Protein AF-A0A8T2TQ54-F1 (afdb_monomer_lite)

Structure (mmCIF, N/CA/C/O backbone):
data_AF-A0A8T2TQ54-F1
#
_entry.id   AF-A0A8T2TQ54-F1
#
loop_
_atom_site.group_PDB
_atom_site.id
_atom_site.type_symbol
_atom_site.label_atom_id
_atom_site.label_alt_id
_atom_site.label_comp_id
_atom_site.label_asym_id
_atom_site.label_entity_id
_atom_site.label_seq_id
_atom_site.pdbx_PDB_ins_code
_atom_site.Cartn_x
_atom_site.Cartn_y
_atom_site.Cartn_z
_atom_site.occupancy
_atom_site.B_iso_or_equiv
_atom_site.auth_seq_id
_atom_site.auth_comp_id
_atom_site.auth_asym_id
_atom_site.auth_atom_id
_atom_site.pdbx_PDB_model_num
ATOM 1 N N . MET A 1 1 ? -0.706 -9.213 9.370 1.00 51.50 1 MET A N 1
ATOM 2 C CA . MET A 1 1 ? -0.441 -9.732 8.014 1.00 51.50 1 MET A CA 1
ATOM 3 C C . MET A 1 1 ? 0.223 -11.111 8.052 1.00 51.50 1 MET A C 1
ATOM 5 O O . MET A 1 1 ? 1.404 -11.235 8.367 1.00 51.50 1 MET A O 1
ATOM 9 N N . ASN A 1 2 ? -0.548 -12.165 7.777 1.00 50.53 2 ASN A N 1
ATOM 10 C CA . ASN A 1 2 ? -0.073 -13.551 7.735 1.00 50.53 2 ASN A CA 1
ATOM 11 C C . ASN A 1 2 ? 0.428 -13.892 6.324 1.00 50.53 2 ASN A C 1
ATOM 13 O O . ASN A 1 2 ? -0.335 -14.382 5.514 1.00 50.53 2 ASN A O 1
ATOM 17 N N . ILE A 1 3 ? 1.698 -13.646 6.008 1.00 53.84 3 ILE A N 1
ATOM 18 C CA . ILE A 1 3 ? 2.268 -13.783 4.647 1.00 53.84 3 ILE A CA 1
ATOM 19 C C . ILE A 1 3 ? 2.254 -15.204 4.041 1.00 53.84 3 ILE A C 1
ATOM 21 O O . ILE A 1 3 ? 2.712 -15.381 2.914 1.00 53.84 3 ILE A O 1
ATOM 25 N N . ARG A 1 4 ? 1.791 -16.233 4.770 1.00 48.47 4 ARG A N 1
ATOM 26 C CA . ARG A 1 4 ? 1.822 -17.633 4.304 1.00 48.47 4 ARG A CA 1
ATOM 27 C C . ARG A 1 4 ? 1.052 -17.849 3.001 1.00 48.47 4 ARG A C 1
ATOM 29 O O . ARG A 1 4 ? 1.440 -18.715 2.228 1.00 48.47 4 ARG A O 1
ATOM 36 N N . PHE A 1 5 ? 0.031 -17.041 2.723 1.00 53.75 5 PHE A N 1
ATOM 37 C CA . PHE A 1 5 ? -0.764 -17.155 1.496 1.00 53.75 5 PHE A CA 1
ATOM 38 C C . PHE A 1 5 ? 0.033 -16.857 0.215 1.00 53.75 5 PHE A C 1
ATOM 40 O O . PHE A 1 5 ? -0.328 -17.361 -0.841 1.00 53.75 5 PHE A O 1
ATOM 47 N N . LEU A 1 6 ? 1.141 -16.103 0.286 1.00 50.84 6 LEU A N 1
ATOM 48 C CA . LEU A 1 6 ? 2.013 -15.871 -0.878 1.00 50.84 6 LEU A CA 1
ATOM 49 C C . LEU A 1 6 ? 2.764 -17.135 -1.324 1.00 50.84 6 LEU A C 1
ATOM 51 O O . LEU A 1 6 ? 3.392 -17.131 -2.376 1.00 50.84 6 LEU A O 1
ATOM 55 N N . LEU A 1 7 ? 2.722 -18.208 -0.529 1.00 49.62 7 LEU A N 1
ATOM 56 C CA . LEU A 1 7 ? 3.435 -19.459 -0.786 1.00 49.62 7 LEU A CA 1
ATOM 57 C C . LEU A 1 7 ? 2.526 -20.585 -1.299 1.00 49.62 7 LEU A C 1
ATOM 59 O O . LEU A 1 7 ? 3.033 -21.615 -1.746 1.00 49.62 7 LEU A O 1
ATOM 63 N N . ASP A 1 8 ? 1.204 -20.413 -1.248 1.00 40.47 8 ASP A N 1
ATOM 64 C CA . ASP A 1 8 ? 0.234 -21.481 -1.506 1.00 40.47 8 ASP A CA 1
ATOM 65 C C . ASP A 1 8 ? -0.254 -21.493 -2.968 1.00 40.47 8 ASP A C 1
ATOM 67 O O . ASP A 1 8 ? -1.409 -21.193 -3.240 1.00 40.47 8 ASP A O 1
ATOM 71 N N . ARG A 1 9 ? 0.611 -21.891 -3.924 1.00 43.97 9 ARG A N 1
ATOM 72 C CA . ARG A 1 9 ? 0.246 -22.621 -5.174 1.00 43.97 9 ARG A CA 1
ATOM 73 C C . ARG A 1 9 ? 1.435 -23.464 -5.706 1.00 43.97 9 ARG A C 1
ATOM 75 O O . ARG A 1 9 ? 2.588 -23.198 -5.370 1.00 43.97 9 ARG A O 1
ATOM 82 N N . PRO A 1 10 ? 1.200 -24.542 -6.492 1.00 37.00 10 PRO A N 1
ATOM 83 C CA . PRO A 1 10 ? 2.093 -25.701 -6.567 1.00 37.00 10 PRO A CA 1
ATOM 84 C C . PRO A 1 10 ? 3.202 -25.542 -7.622 1.00 37.00 10 PRO A C 1
ATOM 86 O O . PRO A 1 10 ? 3.142 -26.141 -8.691 1.00 37.00 10 PRO A O 1
ATOM 89 N N . VAL A 1 11 ? 4.263 -24.792 -7.323 1.00 40.12 11 VAL A N 1
ATOM 90 C CA . VAL A 1 11 ? 5.462 -24.702 -8.187 1.00 40.12 11 VAL A CA 1
ATOM 91 C C . VAL A 1 11 ? 6.617 -25.484 -7.554 1.00 40.12 11 VAL A C 1
ATOM 93 O O . VAL A 1 11 ? 7.638 -24.947 -7.143 1.00 40.12 11 VAL A O 1
ATOM 96 N N . ARG A 1 12 ? 6.441 -26.806 -7.436 1.00 34.78 12 ARG A N 1
ATOM 97 C CA . ARG A 1 12 ? 7.466 -27.750 -6.934 1.00 34.78 12 ARG A CA 1
ATOM 98 C C . ARG A 1 12 ? 8.079 -28.634 -8.026 1.00 34.78 12 ARG A C 1
ATOM 100 O O . ARG A 1 12 ? 8.532 -29.743 -7.755 1.00 34.78 12 ARG A O 1
ATOM 107 N N . ARG A 1 13 ? 8.113 -28.164 -9.273 1.00 30.16 13 ARG A N 1
ATOM 108 C CA . ARG A 1 13 ? 8.791 -28.862 -10.376 1.00 30.16 13 ARG A CA 1
ATOM 109 C C . ARG A 1 13 ? 9.509 -27.877 -11.288 1.00 30.16 13 ARG A C 1
ATOM 111 O O . ARG A 1 13 ? 9.045 -27.682 -12.397 1.00 30.16 13 ARG A O 1
ATOM 118 N N . LEU A 1 14 ? 10.610 -27.266 -10.843 1.00 33.91 14 LEU A N 1
ATOM 119 C CA . LEU A 1 14 ? 11.661 -26.826 -11.781 1.00 33.91 14 LEU A CA 1
ATOM 120 C C . LEU A 1 14 ? 12.999 -26.419 -11.129 1.00 33.91 14 LEU A C 1
ATOM 122 O O . LEU A 1 14 ? 13.668 -25.522 -11.622 1.00 33.91 14 LEU A O 1
ATOM 126 N N . LEU A 1 15 ? 13.434 -27.053 -10.036 1.00 31.20 15 LEU A N 1
ATOM 127 C CA . LEU A 1 15 ? 14.773 -26.789 -9.485 1.00 31.20 15 LEU A CA 1
ATOM 128 C C . LEU A 1 15 ? 15.524 -28.088 -9.212 1.00 31.20 15 LEU A C 1
ATOM 130 O O . LEU A 1 15 ? 15.717 -28.514 -8.080 1.00 31.20 15 LEU A O 1
ATOM 134 N N . ALA A 1 16 ? 15.944 -28.712 -10.303 1.00 31.12 16 ALA A N 1
ATOM 135 C CA . ALA A 1 16 ? 17.097 -29.592 -10.342 1.00 31.12 16 ALA A CA 1
ATOM 136 C C . ALA A 1 16 ? 17.609 -29.548 -11.779 1.00 31.12 16 ALA A C 1
ATOM 138 O O . ALA A 1 16 ? 17.087 -30.268 -12.612 1.00 31.12 16 ALA A O 1
ATOM 139 N N . HIS A 1 17 ? 18.505 -28.612 -12.089 1.00 32.81 17 HIS A N 1
ATOM 140 C CA . HIS A 1 17 ? 19.647 -28.778 -12.994 1.00 32.81 17 HIS A CA 1
ATOM 141 C C . HIS A 1 17 ? 20.311 -27.411 -13.222 1.00 32.81 17 HIS A C 1
ATOM 143 O O . HIS A 1 17 ? 19.638 -26.416 -13.456 1.00 32.81 17 HIS A O 1
ATOM 149 N N . HIS A 1 18 ? 21.644 -27.418 -13.167 1.00 32.16 18 HIS A N 1
ATOM 150 C CA . HIS A 1 18 ? 22.575 -26.320 -13.455 1.00 32.16 18 HIS A CA 1
ATOM 151 C C . HIS A 1 18 ? 22.929 -25.367 -12.308 1.00 32.16 18 HIS A C 1
ATOM 153 O O . HIS A 1 18 ? 22.550 -24.205 -12.265 1.00 32.16 18 HIS A O 1
ATOM 159 N N . CYS A 1 19 ? 23.810 -25.867 -11.438 1.00 28.38 19 CYS A N 1
ATOM 160 C CA . CYS A 1 19 ? 24.792 -25.051 -10.734 1.00 28.38 19 CYS A CA 1
ATOM 161 C C . CYS A 1 19 ? 26.170 -25.354 -11.339 1.00 28.38 19 CYS A C 1
ATOM 163 O O . CYS A 1 19 ? 26.625 -26.497 -11.265 1.00 28.38 19 CYS A O 1
ATOM 165 N N . SER A 1 20 ? 26.818 -24.372 -11.971 1.00 28.05 20 SER A N 1
ATOM 166 C CA . SER A 1 20 ? 28.267 -24.373 -12.218 1.00 28.05 20 SER A CA 1
ATOM 167 C C . SER A 1 20 ? 28.773 -22.973 -12.572 1.00 28.05 20 SER A C 1
ATOM 169 O O . SER A 1 20 ? 28.434 -22.448 -13.624 1.00 28.05 20 SER A O 1
ATOM 171 N N . LEU A 1 21 ? 29.639 -22.468 -11.682 1.00 32.62 21 LEU A N 1
ATOM 172 C CA . LEU A 1 21 ? 30.859 -21.682 -11.933 1.00 32.62 21 LEU A CA 1
ATOM 173 C C . LEU A 1 21 ? 30.722 -20.312 -12.616 1.00 32.62 21 LEU A C 1
ATOM 175 O O . LEU A 1 21 ? 30.390 -20.253 -13.786 1.00 32.62 21 LEU A O 1
ATOM 179 N N . VAL A 1 22 ? 31.173 -19.248 -11.933 1.00 33.22 22 VAL A N 1
ATOM 180 C CA . VAL A 1 22 ? 32.415 -18.512 -12.276 1.00 33.22 22 VAL A CA 1
ATOM 181 C C . VAL A 1 22 ? 32.920 -17.763 -11.031 1.00 33.22 22 VAL A C 1
ATOM 183 O O . VAL A 1 22 ? 32.240 -16.906 -10.474 1.00 33.22 22 VAL A O 1
ATOM 186 N N . THR A 1 23 ? 34.153 -18.063 -10.623 1.00 36.72 23 THR A N 1
ATOM 187 C CA . THR A 1 23 ? 34.983 -17.263 -9.709 1.00 36.72 23 THR A CA 1
ATOM 188 C C . THR A 1 23 ? 36.075 -16.567 -10.512 1.00 36.72 23 THR A C 1
ATOM 190 O O . THR A 1 23 ? 36.838 -17.248 -11.192 1.00 36.72 23 THR A O 1
ATOM 193 N N . SER A 1 24 ? 36.218 -15.247 -10.387 1.00 30.88 24 SER A N 1
ATOM 194 C CA . SER A 1 24 ? 37.475 -14.549 -10.690 1.00 30.88 24 SER A CA 1
ATOM 195 C C . SER A 1 24 ? 37.479 -13.158 -10.049 1.00 30.88 24 SER A C 1
ATOM 197 O O . SER A 1 24 ? 36.576 -12.356 -10.276 1.00 30.88 24 SER A O 1
ATOM 199 N N . ARG A 1 25 ? 38.485 -12.901 -9.205 1.00 39.53 25 ARG A N 1
ATOM 200 C CA . ARG A 1 25 ? 38.763 -11.615 -8.554 1.00 39.53 25 ARG A CA 1
ATOM 201 C C . ARG A 1 25 ? 39.764 -10.842 -9.409 1.00 39.53 25 ARG A C 1
ATOM 203 O O . ARG A 1 25 ? 40.881 -11.320 -9.578 1.00 39.53 25 ARG A O 1
ATOM 210 N N . SER A 1 26 ? 39.418 -9.619 -9.801 1.00 33.41 26 SER A N 1
ATOM 211 C CA . SER A 1 26 ? 40.382 -8.643 -10.320 1.00 33.41 26 SER A CA 1
ATOM 212 C C . SER A 1 26 ? 40.126 -7.283 -9.680 1.00 33.41 26 SER A C 1
ATOM 214 O O . SER A 1 26 ? 39.037 -6.727 -9.790 1.00 33.41 26 SER A O 1
ATOM 216 N N . PHE A 1 27 ? 41.138 -6.771 -8.980 1.00 39.44 27 PHE A N 1
ATOM 217 C CA . PHE A 1 27 ? 41.182 -5.413 -8.446 1.00 39.44 27 PHE A CA 1
ATOM 218 C C . PHE A 1 27 ? 41.272 -4.412 -9.606 1.00 39.44 27 PHE A C 1
ATOM 220 O O . PHE A 1 27 ? 42.205 -4.491 -10.401 1.00 39.44 27 PHE A O 1
ATOM 227 N N . PHE A 1 28 ? 40.351 -3.450 -9.666 1.00 37.19 28 PHE A N 1
ATOM 228 C CA . PHE A 1 28 ? 40.468 -2.269 -10.522 1.00 37.19 28 PHE A CA 1
ATOM 229 C C . PHE A 1 28 ? 40.347 -1.004 -9.670 1.00 37.19 28 PHE A C 1
ATOM 231 O O . PHE A 1 28 ? 39.414 -0.838 -8.886 1.00 37.19 28 PHE A O 1
ATOM 238 N N . THR A 1 29 ? 41.331 -0.121 -9.808 1.00 37.22 29 THR A N 1
ATOM 239 C CA . THR A 1 29 ? 41.358 1.221 -9.228 1.00 37.22 29 THR A CA 1
ATOM 240 C C . THR A 1 29 ? 40.351 2.108 -9.964 1.00 37.22 29 THR A C 1
ATOM 242 O O . THR A 1 29 ? 40.449 2.308 -11.173 1.00 37.22 29 THR A O 1
ATOM 245 N N . CYS A 1 30 ? 39.359 2.634 -9.243 1.00 31.56 30 CYS A N 1
ATOM 246 C CA . CYS A 1 30 ? 38.300 3.459 -9.822 1.00 31.56 30 CYS A CA 1
ATOM 247 C C . CYS A 1 30 ? 38.745 4.929 -9.897 1.00 31.56 30 CYS A C 1
ATOM 249 O O . CYS A 1 30 ? 38.927 5.588 -8.872 1.00 31.56 30 CYS A O 1
ATOM 251 N N . ARG A 1 31 ? 38.926 5.446 -11.118 1.00 36.00 31 ARG A N 1
ATOM 252 C CA . ARG A 1 31 ? 38.873 6.887 -11.394 1.00 36.00 31 ARG A CA 1
ATOM 253 C C . ARG A 1 31 ? 37.401 7.261 -11.539 1.00 36.00 31 ARG A C 1
ATOM 255 O O . ARG A 1 31 ? 36.710 6.669 -12.356 1.00 36.00 31 ARG A O 1
ATOM 262 N N . VAL A 1 32 ? 36.940 8.240 -10.765 1.00 37.75 32 VAL A N 1
ATOM 263 C CA . VAL A 1 32 ? 35.572 8.765 -10.863 1.00 37.75 32 VAL A CA 1
ATOM 264 C C . VAL A 1 32 ? 35.475 9.636 -12.117 1.00 37.75 32 VAL A C 1
ATOM 266 O O . VAL A 1 32 ? 35.847 10.808 -12.099 1.00 37.75 32 VAL A O 1
ATOM 269 N N . THR A 1 33 ? 35.021 9.054 -13.224 1.00 37.38 33 THR A N 1
ATOM 270 C CA . THR A 1 33 ? 34.441 9.792 -14.349 1.00 37.38 33 THR A CA 1
ATOM 271 C C . THR A 1 33 ? 32.945 9.965 -14.091 1.00 37.38 33 THR A C 1
ATOM 273 O O . THR A 1 33 ? 32.290 9.078 -13.552 1.00 37.38 33 THR A O 1
ATOM 276 N N . SER A 1 34 ? 32.404 11.133 -14.443 1.00 43.16 34 SER A N 1
ATOM 277 C CA . SER A 1 34 ? 30.969 11.445 -14.410 1.00 43.16 34 SER A CA 1
ATOM 278 C C . SER A 1 34 ? 30.229 10.697 -15.529 1.00 43.16 34 SER A C 1
ATOM 280 O O . SER A 1 34 ? 29.646 11.311 -16.420 1.00 43.16 34 SER A O 1
ATOM 282 N N . GLU A 1 35 ? 30.289 9.372 -15.524 1.00 44.91 35 GLU A N 1
ATOM 283 C CA . GLU A 1 35 ? 29.416 8.525 -16.328 1.00 44.91 35 GLU A CA 1
ATOM 284 C C . GLU A 1 35 ? 28.257 8.094 -15.434 1.00 44.91 35 GLU A C 1
ATOM 286 O O . GLU A 1 35 ? 28.463 7.668 -14.295 1.00 44.91 35 GLU A O 1
ATOM 291 N N . MET A 1 36 ? 27.027 8.279 -15.927 1.00 48.19 36 MET A N 1
ATOM 292 C CA . MET A 1 36 ? 25.820 7.765 -15.282 1.00 48.19 36 MET A CA 1
ATOM 293 C C . MET A 1 36 ? 26.089 6.317 -14.882 1.00 48.19 36 MET A C 1
ATOM 295 O O . MET A 1 36 ? 26.597 5.547 -15.702 1.00 48.19 36 MET A O 1
ATOM 299 N N . ALA A 1 37 ? 25.796 5.973 -13.622 1.00 43.94 37 ALA A N 1
ATOM 300 C CA . ALA A 1 37 ? 25.919 4.602 -13.154 1.00 43.94 37 ALA A CA 1
ATOM 301 C C . ALA A 1 37 ? 25.291 3.689 -14.217 1.00 43.94 37 ALA A C 1
ATOM 303 O O . ALA A 1 37 ? 24.195 4.017 -14.692 1.00 43.94 37 ALA A O 1
ATOM 304 N N . PRO A 1 38 ? 25.982 2.616 -14.650 1.00 41.53 38 PRO A N 1
ATOM 305 C CA . PRO A 1 38 ? 25.422 1.727 -15.653 1.00 41.53 38 PRO A CA 1
ATOM 306 C C . PRO A 1 38 ? 24.021 1.348 -15.175 1.00 41.53 38 PRO A C 1
ATOM 308 O O . PRO A 1 38 ? 23.868 1.128 -13.965 1.00 41.53 38 PRO A O 1
ATOM 311 N N . PRO A 1 39 ? 23.002 1.325 -16.061 1.00 48.44 39 PRO A N 1
ATOM 312 C CA . PRO A 1 39 ? 21.688 0.856 -15.661 1.00 48.44 39 PRO A CA 1
ATOM 313 C C . PRO A 1 39 ? 21.949 -0.471 -14.971 1.00 48.44 39 PRO A C 1
ATOM 315 O O . PRO A 1 39 ? 22.589 -1.345 -15.565 1.00 48.44 39 PRO A O 1
ATOM 318 N N . LEU A 1 40 ? 21.595 -0.565 -13.686 1.00 47.38 40 LEU A N 1
ATOM 319 C CA . LEU A 1 40 ? 21.583 -1.836 -12.985 1.00 47.38 40 LEU A CA 1
ATOM 320 C C . LEU A 1 40 ? 20.637 -2.670 -13.828 1.00 47.38 40 LEU A C 1
ATOM 322 O O . LEU A 1 40 ? 19.424 -2.485 -13.752 1.00 47.38 40 LEU A O 1
ATOM 326 N N . ALA A 1 41 ? 21.223 -3.435 -14.752 1.00 44.69 41 ALA A N 1
ATOM 327 C CA . ALA A 1 41 ? 20.513 -4.223 -15.729 1.00 44.69 41 ALA A CA 1
ATOM 328 C C . ALA A 1 41 ? 19.452 -4.944 -14.929 1.00 44.69 41 ALA A C 1
ATOM 330 O O . ALA A 1 41 ? 19.826 -5.554 -13.929 1.00 44.69 41 ALA A O 1
ATOM 331 N N . VAL A 1 42 ? 18.180 -4.758 -15.303 1.00 48.38 42 VAL A N 1
ATOM 332 C CA . VAL A 1 42 ? 17.013 -5.397 -14.693 1.00 48.38 42 VAL A CA 1
ATOM 333 C C . VAL A 1 42 ? 17.422 -6.828 -14.388 1.00 48.38 42 VAL A C 1
ATOM 335 O O . VAL A 1 42 ? 17.517 -7.650 -15.300 1.00 48.38 42 VAL A O 1
ATOM 338 N N . VAL A 1 43 ? 17.836 -7.077 -13.143 1.00 45.31 43 VAL A N 1
ATOM 339 C CA . VAL A 1 43 ? 18.447 -8.354 -12.799 1.00 45.31 43 VAL A CA 1
ATOM 340 C C . VAL A 1 43 ? 17.282 -9.312 -12.933 1.00 45.31 43 VAL A C 1
ATOM 342 O O . VAL A 1 43 ? 16.266 -9.072 -12.272 1.00 45.31 43 VAL A O 1
ATOM 345 N N . PRO A 1 44 ? 17.353 -10.334 -13.807 1.00 46.62 44 PRO A N 1
ATOM 346 C CA . PRO A 1 44 ? 16.312 -11.343 -13.850 1.00 46.62 44 PRO A CA 1
ATOM 347 C C . PRO A 1 44 ? 16.156 -11.826 -12.416 1.00 46.62 44 PRO A C 1
ATOM 349 O O . PRO A 1 44 ? 17.143 -12.268 -11.824 1.00 46.62 44 PRO A O 1
ATOM 352 N N . CYS A 1 45 ? 14.983 -11.616 -11.818 1.00 49.66 45 CYS A N 1
ATOM 353 C CA . CYS A 1 45 ? 14.771 -11.937 -10.417 1.00 49.66 45 CYS A CA 1
ATOM 354 C C . CYS A 1 45 ? 14.976 -13.448 -10.274 1.00 49.66 45 CYS A C 1
ATOM 356 O O . CYS A 1 45 ? 14.093 -14.235 -10.605 1.00 49.66 45 CYS A O 1
ATOM 358 N N . PHE A 1 46 ? 16.161 -13.872 -9.838 1.00 47.31 46 PHE A N 1
ATOM 359 C CA . PHE A 1 46 ? 16.433 -15.253 -9.468 1.00 47.31 46 PHE A CA 1
ATOM 360 C C . PHE A 1 46 ? 15.778 -15.470 -8.095 1.00 47.31 46 PHE A C 1
ATOM 362 O O . PHE A 1 46 ? 16.445 -15.459 -7.066 1.00 47.31 46 PHE A O 1
ATOM 369 N N . GLY A 1 47 ? 14.446 -15.563 -8.078 1.00 65.88 47 GLY A N 1
ATOM 370 C CA . GLY A 1 47 ? 13.615 -15.569 -6.873 1.00 65.88 47 GLY A CA 1
ATOM 371 C C . GLY A 1 47 ? 12.123 -15.713 -7.193 1.00 65.88 47 GLY A C 1
ATOM 372 O O . GLY A 1 47 ? 11.747 -15.893 -8.348 1.00 65.88 47 GLY A O 1
ATOM 373 N N . GLN A 1 48 ? 11.258 -15.635 -6.178 1.00 81.44 48 GLN A N 1
ATOM 374 C CA . GLN A 1 48 ? 9.797 -15.770 -6.334 1.00 81.44 48 GLN A CA 1
ATOM 375 C C . GLN A 1 48 ? 9.122 -14.572 -7.036 1.00 81.44 48 GLN A C 1
ATOM 377 O O . GLN A 1 48 ? 7.933 -14.617 -7.343 1.00 81.44 48 GLN A O 1
ATOM 382 N N . GLY A 1 49 ? 9.878 -13.507 -7.317 1.00 94.06 49 GLY A N 1
ATOM 383 C CA . GLY A 1 49 ? 9.417 -12.299 -7.998 1.00 94.06 49 GLY A CA 1
ATOM 384 C C . GLY A 1 49 ? 9.807 -11.029 -7.245 1.00 94.06 49 GLY A C 1
ATOM 385 O O . GLY A 1 49 ? 10.574 -11.068 -6.281 1.00 94.06 49 GLY A O 1
ATOM 386 N N . ARG A 1 50 ? 9.257 -9.896 -7.687 1.00 96.75 50 ARG A N 1
ATOM 387 C CA . ARG A 1 50 ? 9.419 -8.576 -7.066 1.00 96.75 50 ARG A CA 1
ATOM 388 C C . ARG A 1 50 ? 8.085 -8.032 -6.558 1.00 96.75 50 ARG A C 1
ATOM 390 O O . ARG A 1 50 ? 7.091 -8.052 -7.296 1.00 96.75 50 ARG A O 1
ATOM 397 N N . VAL A 1 51 ? 8.082 -7.545 -5.321 1.00 98.19 51 VAL A N 1
ATOM 398 C CA . VAL A 1 51 ? 6.923 -7.017 -4.595 1.00 98.19 51 VAL A CA 1
ATOM 399 C C . VAL A 1 51 ? 7.079 -5.509 -4.414 1.00 98.19 51 VAL A C 1
ATOM 401 O O . VAL A 1 51 ? 8.046 -5.063 -3.796 1.00 98.19 51 VAL A O 1
ATOM 404 N N . LEU A 1 52 ? 6.107 -4.727 -4.887 1.00 98.62 52 LEU A N 1
ATOM 405 C CA . LEU A 1 52 ? 5.934 -3.347 -4.434 1.00 98.62 52 LEU A CA 1
ATOM 406 C C . LEU A 1 52 ? 5.066 -3.368 -3.172 1.00 98.62 52 LEU A C 1
ATOM 408 O O . LEU A 1 52 ? 3.904 -3.771 -3.233 1.00 98.62 52 LEU A O 1
ATOM 412 N N . SER A 1 53 ? 5.615 -2.967 -2.027 1.00 98.44 53 SER A N 1
ATOM 413 C CA . SER A 1 53 ? 4.904 -3.007 -0.742 1.00 98.44 53 SER A CA 1
ATOM 414 C C . SER A 1 53 ? 4.541 -1.601 -0.265 1.00 98.44 53 SER A C 1
ATOM 416 O O . SER A 1 53 ? 5.397 -0.864 0.224 1.00 98.44 53 SER A O 1
ATOM 418 N N . ILE A 1 54 ? 3.267 -1.222 -0.390 1.00 98.50 54 ILE A N 1
ATOM 419 C CA . ILE A 1 54 ? 2.739 0.096 -0.011 1.00 98.50 54 ILE A CA 1
ATOM 420 C C . ILE A 1 54 ? 1.999 -0.013 1.329 1.00 98.50 54 ILE A C 1
ATOM 422 O O . ILE A 1 54 ? 0.821 -0.374 1.385 1.00 98.50 54 ILE A O 1
ATOM 426 N N . GLN A 1 55 ? 2.689 0.281 2.431 1.00 97.3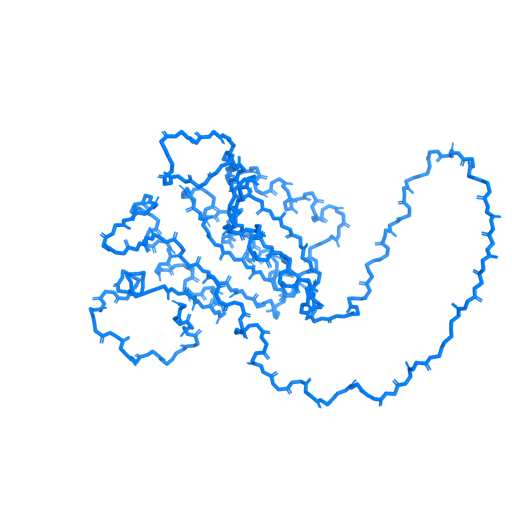1 55 GLN A N 1
ATOM 427 C CA . GLN A 1 55 ? 2.164 0.110 3.795 1.00 97.31 55 GLN A CA 1
ATOM 428 C C . GLN A 1 55 ? 2.723 1.165 4.753 1.00 97.31 55 GLN A C 1
ATOM 430 O O . GLN A 1 55 ? 3.593 1.948 4.391 1.00 97.31 55 GLN A O 1
ATOM 435 N N . SER A 1 56 ? 2.269 1.171 6.006 1.00 95.88 56 SER A N 1
ATOM 436 C CA . SER A 1 56 ? 2.878 1.986 7.062 1.00 95.88 56 SER A CA 1
ATOM 437 C C . SER A 1 56 ? 4.285 1.507 7.441 1.00 95.88 56 SER A C 1
ATOM 439 O O . SER A 1 56 ? 4.662 0.363 7.188 1.00 95.88 56 SER A O 1
ATOM 441 N N . HIS A 1 57 ? 5.063 2.362 8.103 1.00 97.31 57 HIS A N 1
ATOM 442 C CA . HIS A 1 57 ? 6.337 1.995 8.716 1.00 97.31 57 HIS A CA 1
ATOM 443 C C . HIS A 1 57 ? 6.509 2.662 10.088 1.00 97.31 57 HIS A C 1
ATOM 445 O O . HIS A 1 57 ? 6.154 3.831 10.275 1.00 97.31 57 HIS A O 1
ATOM 451 N N . THR A 1 58 ? 7.104 1.935 11.040 1.00 96.50 58 THR A N 1
ATOM 452 C CA . THR A 1 58 ? 7.497 2.472 12.350 1.00 96.50 58 THR A CA 1
ATOM 453 C C . THR A 1 58 ? 8.971 2.223 12.657 1.00 96.50 58 THR A C 1
ATOM 455 O O . THR A 1 58 ? 9.518 1.169 12.343 1.00 96.50 58 THR A O 1
ATOM 458 N N . VAL A 1 59 ? 9.629 3.174 13.324 1.00 97.12 59 VAL A N 1
ATOM 459 C CA . VAL A 1 59 ? 11.018 3.002 13.785 1.00 97.12 59 VAL A CA 1
ATOM 460 C C . VAL A 1 59 ? 11.093 1.966 14.910 1.00 97.12 59 VAL A C 1
ATOM 462 O O . VAL A 1 59 ? 11.909 1.049 14.842 1.00 97.12 59 VAL A O 1
ATOM 465 N N . GLN A 1 60 ? 10.220 2.055 15.915 1.00 96.12 60 GLN A N 1
ATOM 466 C CA . GLN A 1 60 ? 10.094 1.101 17.020 1.00 96.12 60 GLN A CA 1
ATOM 467 C C . GLN A 1 60 ? 8.791 0.288 16.882 1.00 96.12 60 GLN A C 1
ATOM 469 O O . GLN A 1 60 ? 7.770 0.788 16.409 1.00 96.12 60 GLN A O 1
ATOM 474 N N . GLY A 1 61 ? 8.851 -1.003 17.224 1.00 92.38 61 GLY A N 1
ATOM 475 C CA . GLY A 1 61 ? 7.788 -1.979 16.942 1.00 92.38 61 GLY A CA 1
ATOM 476 C C . GLY A 1 61 ? 7.918 -2.655 15.570 1.00 92.38 61 GLY A C 1
ATOM 477 O O . GLY A 1 61 ? 8.833 -2.339 14.806 1.00 92.38 61 GLY A O 1
ATOM 478 N N . TYR A 1 62 ? 7.021 -3.606 15.292 1.00 92.50 62 TYR A N 1
ATOM 479 C CA . TYR A 1 62 ? 6.943 -4.357 14.034 1.00 92.50 62 TYR A CA 1
ATOM 480 C C . TYR A 1 62 ? 5.516 -4.298 13.491 1.00 92.50 62 TYR A C 1
ATOM 482 O O . TYR A 1 62 ? 4.663 -5.094 13.870 1.00 92.50 62 TYR A O 1
ATOM 490 N N . VAL A 1 63 ? 5.269 -3.339 12.601 1.00 91.56 63 VAL A N 1
ATOM 491 C CA . VAL A 1 63 ? 4.012 -3.188 11.857 1.00 91.56 63 VAL A CA 1
ATOM 492 C C . VAL A 1 63 ? 4.311 -2.785 10.412 1.00 91.56 63 VAL A C 1
ATOM 494 O O . VAL A 1 63 ? 5.419 -2.325 10.112 1.00 91.56 63 VAL A O 1
ATOM 497 N N . GLY A 1 64 ? 3.329 -2.961 9.525 1.00 94.62 64 GLY A N 1
ATOM 498 C CA . GLY A 1 64 ? 3.418 -2.576 8.114 1.00 94.62 64 GLY A CA 1
ATOM 499 C C . GLY A 1 64 ? 4.671 -3.122 7.420 1.00 94.62 64 GLY A C 1
ATOM 500 O O . GLY A 1 64 ? 5.064 -4.271 7.635 1.00 94.62 64 GLY A O 1
ATOM 501 N N . ASN A 1 65 ? 5.362 -2.277 6.653 1.00 97.44 65 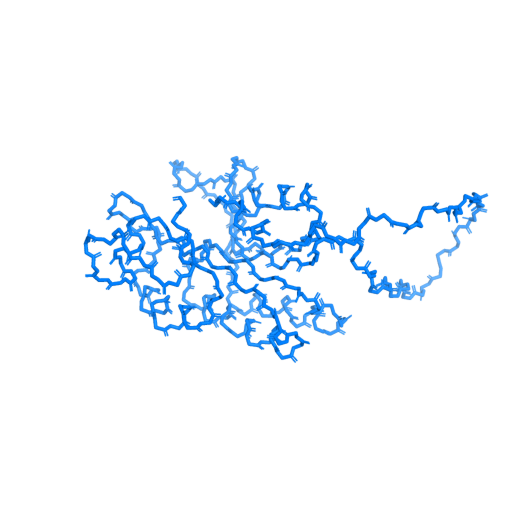ASN A N 1
ATOM 502 C CA . ASN A 1 65 ? 6.564 -2.646 5.904 1.00 97.44 65 ASN A CA 1
ATOM 503 C C . ASN A 1 65 ? 7.682 -3.201 6.796 1.00 97.44 65 ASN A C 1
ATOM 505 O O . ASN A 1 65 ? 8.392 -4.114 6.379 1.00 97.44 65 ASN A O 1
ATOM 509 N N . LYS A 1 66 ? 7.810 -2.746 8.049 1.00 96.06 66 LYS A N 1
ATOM 510 C CA . LYS A 1 66 ? 8.822 -3.295 8.962 1.00 96.06 66 LYS A CA 1
ATOM 511 C C . LYS A 1 66 ? 8.532 -4.746 9.367 1.00 96.06 66 LYS A C 1
ATOM 513 O O . LYS A 1 66 ? 9.461 -5.497 9.649 1.00 96.06 66 LYS A O 1
ATOM 518 N N . ALA A 1 67 ? 7.262 -5.148 9.380 1.00 95.31 67 ALA A N 1
ATOM 519 C CA . ALA A 1 67 ? 6.852 -6.531 9.617 1.00 95.31 67 ALA A CA 1
ATOM 520 C C . ALA A 1 67 ? 6.781 -7.369 8.327 1.00 95.31 67 ALA A C 1
ATOM 522 O O . ALA A 1 67 ? 6.903 -8.587 8.398 1.00 95.31 67 ALA A O 1
ATOM 523 N N . ALA A 1 68 ? 6.585 -6.741 7.164 1.00 95.69 68 ALA A N 1
ATOM 524 C CA . ALA A 1 68 ? 6.388 -7.438 5.893 1.00 95.69 68 ALA A CA 1
ATOM 525 C C . ALA A 1 68 ? 7.689 -7.696 5.117 1.00 95.69 68 ALA A C 1
ATOM 527 O O . ALA A 1 68 ? 7.890 -8.798 4.612 1.00 95.69 68 ALA A O 1
ATOM 528 N N . VAL A 1 69 ? 8.582 -6.703 5.029 1.00 96.94 69 VAL A N 1
ATOM 529 C CA . VAL A 1 69 ? 9.738 -6.734 4.114 1.00 96.94 69 VAL A CA 1
ATOM 530 C C . VAL A 1 69 ? 10.686 -7.887 4.432 1.00 96.94 69 VAL A C 1
ATOM 532 O O . VAL A 1 69 ? 10.985 -8.691 3.553 1.00 96.94 69 VAL A O 1
ATOM 535 N N . PHE A 1 70 ? 11.124 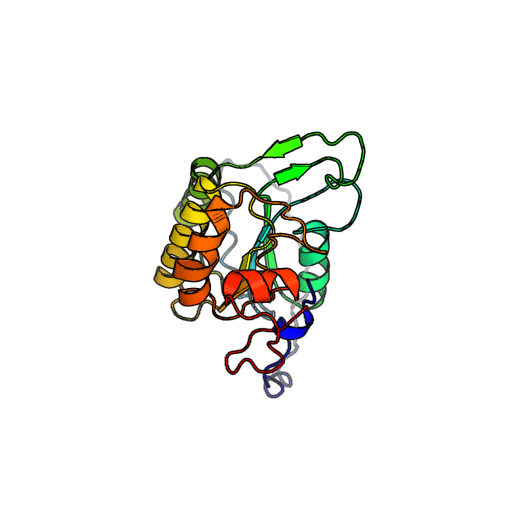-8.010 5.688 1.00 96.00 70 PHE A N 1
ATOM 536 C CA . PHE A 1 70 ? 12.115 -9.022 6.057 1.00 96.00 70 PHE A CA 1
ATOM 537 C C . PHE A 1 70 ? 11.611 -10.460 5.831 1.00 96.00 70 PHE A C 1
ATOM 539 O O . PHE A 1 70 ? 12.314 -11.239 5.185 1.00 96.00 70 PHE A O 1
ATOM 546 N N . PRO A 1 71 ? 10.396 -10.838 6.269 1.00 95.94 71 PRO A N 1
ATOM 547 C CA . PRO A 1 71 ? 9.872 -12.163 5.963 1.00 95.94 71 PRO A CA 1
ATOM 548 C C . PRO A 1 71 ? 9.698 -12.445 4.465 1.00 95.94 71 PRO A C 1
ATOM 550 O O . PRO A 1 71 ? 10.002 -13.548 4.027 1.00 95.94 71 PRO A O 1
ATOM 553 N N . LEU A 1 72 ? 9.256 -11.471 3.663 1.00 95.88 72 LEU A N 1
ATOM 554 C CA . LEU A 1 72 ? 9.145 -11.636 2.208 1.00 95.88 72 LEU A CA 1
ATOM 555 C C . LEU A 1 72 ? 10.511 -11.882 1.553 1.00 95.88 72 LEU A C 1
ATOM 557 O O . LEU A 1 72 ? 10.641 -12.765 0.706 1.00 95.88 72 LEU A O 1
ATOM 561 N N . GLN A 1 73 ? 11.540 -11.160 1.994 1.00 95.31 73 GLN A N 1
ATOM 562 C CA . GLN A 1 73 ? 12.912 -11.364 1.530 1.00 95.31 73 GLN A CA 1
ATOM 563 C C . GLN A 1 73 ? 13.446 -12.751 1.909 1.00 95.31 73 GLN A C 1
ATOM 565 O O . GLN A 1 73 ? 14.077 -13.408 1.083 1.00 95.31 73 GLN A O 1
ATOM 570 N N . LEU A 1 74 ? 13.137 -13.253 3.113 1.00 94.62 74 LEU A N 1
ATOM 571 C CA . LEU A 1 74 ? 13.473 -14.632 3.502 1.00 94.62 74 LEU A CA 1
ATOM 572 C C . LEU A 1 74 ? 12.800 -15.685 2.610 1.00 94.62 74 LEU A C 1
ATOM 574 O O . LEU A 1 74 ? 13.342 -16.775 2.433 1.00 94.62 74 LEU A O 1
ATOM 578 N N . LEU A 1 75 ? 11.633 -15.367 2.047 1.00 93.62 75 LEU A N 1
ATOM 579 C CA . LEU A 1 75 ? 10.907 -16.229 1.112 1.00 93.62 75 LEU A CA 1
ATOM 580 C C . LEU A 1 75 ? 11.410 -16.113 -0.338 1.00 93.62 75 LEU A C 1
ATOM 582 O O . LEU A 1 75 ? 10.899 -16.812 -1.212 1.00 93.62 75 LEU A O 1
ATOM 586 N N . GLY A 1 76 ? 12.430 -15.287 -0.591 1.00 93.81 76 GLY A N 1
ATOM 587 C CA . GLY A 1 76 ? 13.069 -15.144 -1.898 1.00 93.81 76 GLY A CA 1
ATOM 588 C C . GLY A 1 76 ? 12.409 -14.120 -2.821 1.00 93.81 76 GLY A C 1
ATOM 589 O O . GLY A 1 76 ? 12.623 -14.188 -4.031 1.00 93.81 76 GLY A O 1
ATOM 590 N N . PHE A 1 77 ? 11.598 -13.204 -2.284 1.00 95.75 77 PHE A N 1
ATOM 591 C CA . PHE A 1 77 ? 11.113 -12.042 -3.028 1.00 95.75 77 PHE A CA 1
ATOM 592 C C . PHE A 1 77 ? 12.092 -10.871 -2.922 1.00 95.75 77 PHE A C 1
ATOM 594 O O . PHE A 1 77 ? 12.582 -10.560 -1.835 1.00 95.75 77 PHE A O 1
ATOM 601 N N . ASP A 1 78 ? 12.286 -10.154 -4.026 1.00 96.31 78 ASP A N 1
ATOM 602 C CA . ASP A 1 78 ? 12.776 -8.777 -3.965 1.00 96.31 78 ASP A CA 1
ATOM 603 C C . ASP A 1 78 ? 11.627 -7.873 -3.514 1.00 96.31 78 ASP A C 1
ATOM 605 O O . ASP A 1 78 ? 10.507 -7.997 -4.010 1.00 96.31 78 ASP A O 1
ATOM 609 N N . VAL A 1 79 ? 11.876 -6.955 -2.581 1.00 97.19 79 VAL A N 1
ATOM 610 C CA . VAL A 1 79 ? 10.816 -6.115 -2.008 1.00 97.19 79 VAL A CA 1
ATOM 611 C C . VAL A 1 79 ? 11.236 -4.657 -2.019 1.00 97.19 79 VAL A C 1
ATOM 613 O O . VAL A 1 79 ? 12.213 -4.296 -1.364 1.00 97.19 79 VAL A O 1
ATOM 616 N N . ASP A 1 80 ? 10.447 -3.830 -2.700 1.00 98.44 80 ASP A N 1
ATOM 617 C CA . ASP A 1 80 ? 10.590 -2.377 -2.709 1.00 98.44 80 ASP A CA 1
ATOM 618 C C . ASP A 1 80 ? 9.469 -1.768 -1.845 1.00 98.44 80 ASP A C 1
ATOM 620 O O . ASP A 1 80 ? 8.294 -1.810 -2.227 1.00 98.44 80 ASP A O 1
ATOM 624 N N . PRO A 1 81 ? 9.777 -1.251 -0.642 1.00 98.25 81 PRO A N 1
ATOM 625 C CA . PRO A 1 81 ? 8.772 -0.653 0.226 1.00 98.25 81 PRO A CA 1
ATOM 626 C C . PRO A 1 81 ? 8.528 0.826 -0.110 1.00 98.25 81 PRO A C 1
ATOM 628 O O . PRO A 1 81 ? 9.459 1.628 -0.144 1.00 98.25 81 PRO A O 1
ATOM 631 N N . ILE A 1 82 ? 7.259 1.212 -0.245 1.00 98.38 82 ILE A N 1
ATOM 632 C CA . ILE A 1 82 ? 6.806 2.605 -0.157 1.00 98.38 82 ILE A CA 1
ATOM 633 C C . ILE A 1 82 ? 6.049 2.773 1.159 1.00 98.38 82 ILE A C 1
ATOM 635 O O . ILE A 1 82 ? 5.077 2.066 1.432 1.00 98.38 82 ILE A O 1
ATOM 639 N N . ASN A 1 83 ? 6.492 3.719 1.983 1.00 97.56 83 ASN A N 1
ATOM 640 C CA . ASN A 1 83 ? 5.912 3.948 3.301 1.00 97.56 83 ASN A CA 1
ATOM 641 C C . ASN A 1 83 ? 4.788 4.988 3.211 1.00 97.56 83 ASN A C 1
ATOM 643 O O . ASN A 1 83 ? 5.056 6.167 3.000 1.00 97.56 83 ASN A O 1
ATOM 647 N N . SER A 1 84 ? 3.534 4.570 3.409 1.00 95.88 84 SER A N 1
ATOM 648 C CA . SER A 1 84 ? 2.377 5.479 3.478 1.00 95.88 84 SER A CA 1
ATOM 649 C C . SER A 1 84 ? 2.476 6.435 4.669 1.00 95.88 84 SER A C 1
ATOM 651 O O . SER A 1 84 ? 2.036 7.581 4.608 1.00 95.88 84 SER A O 1
ATOM 653 N N . VAL A 1 85 ? 3.099 5.975 5.754 1.00 95.56 85 VAL A N 1
ATOM 654 C CA . VAL A 1 85 ? 3.501 6.788 6.902 1.00 95.56 85 VAL A CA 1
ATOM 655 C C . VAL A 1 85 ? 4.870 6.341 7.394 1.00 95.56 85 VAL A C 1
ATOM 657 O O . VAL A 1 85 ? 5.195 5.154 7.349 1.00 95.56 85 VAL A O 1
ATOM 660 N N . GLN A 1 86 ? 5.647 7.285 7.915 1.00 96.81 86 GLN A N 1
ATOM 661 C CA . GLN A 1 86 ? 6.925 7.042 8.577 1.00 96.81 86 GLN A CA 1
ATOM 662 C C . GLN A 1 86 ? 6.825 7.566 10.007 1.00 96.81 86 GLN A C 1
ATOM 664 O O . GLN A 1 86 ? 7.030 8.757 10.245 1.00 96.81 86 GLN A O 1
ATOM 669 N N . PHE A 1 87 ? 6.502 6.690 10.957 1.00 97.00 87 PHE A N 1
ATOM 670 C CA . PHE A 1 87 ? 6.290 7.069 12.356 1.00 97.00 87 PHE A CA 1
ATOM 671 C C . PHE A 1 87 ? 7.381 6.554 13.297 1.00 97.00 87 PHE A C 1
ATOM 673 O O . PHE A 1 87 ? 8.089 5.591 13.009 1.00 97.00 87 PHE A O 1
ATOM 680 N N . SER A 1 88 ? 7.517 7.191 14.460 1.00 97.56 88 SER A N 1
ATOM 681 C CA . SER A 1 88 ? 8.412 6.739 15.531 1.00 97.56 88 SER A CA 1
ATOM 682 C C . SER A 1 88 ? 7.992 5.377 16.100 1.00 97.56 88 SER A C 1
ATOM 684 O O . SER A 1 88 ? 8.833 4.511 16.325 1.00 97.56 88 SER A O 1
ATOM 686 N N . ASN A 1 89 ? 6.690 5.173 16.288 1.00 95.19 89 ASN A N 1
ATOM 687 C CA . ASN A 1 89 ? 6.060 4.008 16.913 1.00 95.19 89 ASN A CA 1
ATOM 688 C C . ASN A 1 89 ? 4.605 3.901 16.429 1.00 95.19 89 ASN A C 1
ATOM 690 O O . ASN A 1 89 ? 4.121 4.785 15.724 1.00 95.19 89 ASN A O 1
ATOM 694 N N . HIS A 1 90 ? 3.895 2.829 16.790 1.00 88.38 90 HIS A N 1
ATOM 695 C CA . HIS A 1 90 ? 2.469 2.726 16.462 1.00 88.38 90 HIS A CA 1
ATOM 696 C C . HIS A 1 90 ? 1.626 3.703 17.303 1.00 88.38 90 HIS A C 1
ATOM 698 O O . HIS A 1 90 ? 2.034 4.138 18.384 1.00 88.38 90 HIS A O 1
ATOM 704 N N . THR A 1 91 ? 0.428 4.028 16.817 1.00 85.81 91 THR A N 1
ATOM 705 C CA . THR A 1 91 ? -0.489 5.035 17.389 1.00 85.81 91 THR A CA 1
ATOM 706 C C . THR A 1 91 ? -1.161 4.615 18.699 1.00 85.81 91 THR A C 1
ATOM 708 O O . THR A 1 91 ? -1.893 5.403 19.284 1.00 85.81 91 THR A O 1
ATOM 711 N N . GLY A 1 92 ? -0.892 3.401 19.188 1.00 85.69 92 GLY A N 1
ATOM 712 C CA . GLY A 1 92 ? -1.361 2.932 20.499 1.00 85.69 92 GLY A CA 1
ATOM 713 C C . GLY A 1 92 ? -0.570 3.513 21.677 1.00 85.69 92 GLY A C 1
ATOM 714 O O . GLY A 1 92 ? -0.977 3.361 22.824 1.00 85.69 92 GLY A O 1
ATOM 715 N N . TYR A 1 93 ? 0.559 4.175 21.413 1.00 88.88 93 TYR A N 1
ATOM 716 C CA . TYR A 1 93 ? 1.327 4.890 22.431 1.00 88.88 93 TYR A CA 1
ATOM 717 C C . TYR A 1 93 ? 0.811 6.326 22.638 1.00 88.88 93 TYR A C 1
ATOM 719 O O . TYR A 1 93 ? 0.299 6.929 21.694 1.00 88.88 93 TYR A O 1
ATOM 727 N N . PRO A 1 94 ? 1.047 6.937 23.818 1.00 93.56 94 PRO A N 1
ATOM 728 C CA . PRO A 1 94 ? 0.596 8.303 24.112 1.00 93.56 94 PRO A CA 1
ATOM 729 C C . PRO A 1 94 ? 1.160 9.382 23.179 1.00 93.56 94 PRO A C 1
ATOM 731 O O . PRO A 1 94 ? 0.520 10.406 22.953 1.00 93.56 94 PRO A O 1
ATOM 734 N N . VAL A 1 95 ? 2.374 9.179 22.659 1.00 94.62 95 VAL A N 1
ATOM 735 C CA . VAL A 1 95 ? 3.034 10.109 21.739 1.00 94.62 95 VAL A CA 1
ATOM 736 C C . VAL A 1 95 ? 3.482 9.344 20.504 1.00 94.62 95 VAL A C 1
ATOM 738 O O . VAL A 1 95 ? 4.153 8.318 20.595 1.00 94.62 95 VAL A O 1
ATOM 741 N N . CYS A 1 96 ? 3.132 9.877 19.340 1.00 94.50 96 CYS A N 1
ATOM 742 C CA . CYS A 1 96 ? 3.575 9.390 18.044 1.00 94.50 96 CYS A CA 1
ATOM 743 C C . CYS A 1 96 ? 3.933 10.600 17.176 1.00 94.50 96 CYS A C 1
ATOM 745 O O . CYS A 1 96 ? 3.201 11.591 17.145 1.00 94.50 96 CYS A O 1
ATOM 747 N N . ARG A 1 97 ? 5.085 10.548 16.505 1.00 96.38 97 ARG A N 1
ATOM 748 C CA . ARG A 1 97 ? 5.570 11.609 15.612 1.00 96.38 97 ARG A CA 1
ATOM 749 C C . ARG A 1 97 ? 5.982 11.000 14.282 1.00 96.38 97 ARG A C 1
ATOM 751 O O . ARG A 1 97 ? 6.437 9.859 14.241 1.00 96.38 97 ARG A O 1
ATOM 758 N N . GLY A 1 98 ? 5.889 11.790 13.220 1.00 95.75 98 GLY A N 1
ATOM 759 C CA . GLY A 1 98 ? 6.451 11.438 11.927 1.00 95.75 98 GLY A CA 1
ATOM 760 C C . GLY A 1 98 ? 5.679 12.034 10.762 1.00 95.75 98 GLY A C 1
ATOM 761 O O . GLY A 1 98 ? 4.985 13.037 10.925 1.00 95.75 98 GLY A O 1
ATOM 762 N N . GLN A 1 99 ? 5.847 11.427 9.593 1.00 95.81 99 GLN A N 1
ATOM 763 C CA . GLN A 1 99 ? 5.363 11.946 8.317 1.00 95.81 99 GLN A CA 1
ATOM 764 C C . GLN A 1 99 ? 4.272 11.049 7.736 1.00 95.81 99 GLN A C 1
ATOM 766 O O . GLN A 1 99 ? 4.282 9.833 7.935 1.00 95.81 99 GLN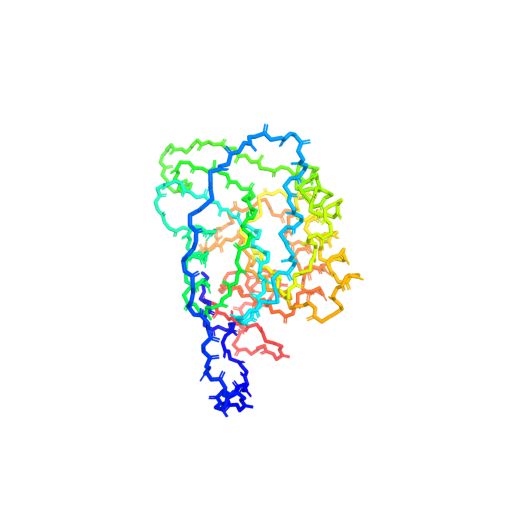 A O 1
ATOM 771 N N . VAL A 1 100 ? 3.345 11.667 7.009 1.00 95.19 100 VAL A N 1
ATOM 772 C CA . VAL A 1 100 ? 2.282 10.994 6.261 1.00 95.19 100 VAL A CA 1
ATOM 773 C C . VAL A 1 100 ? 2.480 11.335 4.794 1.00 95.19 100 VAL A C 1
ATOM 775 O O . VAL A 1 100 ? 2.503 12.514 4.456 1.00 95.19 100 VAL A O 1
ATOM 778 N N . LEU A 1 101 ? 2.623 10.311 3.958 1.00 95.94 101 LEU A N 1
ATOM 779 C CA . LEU A 1 101 ? 2.748 10.457 2.516 1.00 95.94 101 LEU A CA 1
ATOM 780 C C . LEU A 1 101 ? 1.350 10.669 1.921 1.00 95.94 101 LEU A C 1
ATOM 782 O O . LEU A 1 101 ? 0.417 9.918 2.221 1.00 95.94 101 LEU A O 1
ATOM 786 N N . ASN A 1 102 ? 1.175 11.699 1.101 1.00 96.06 102 ASN A N 1
ATOM 787 C CA . ASN A 1 102 ? -0.081 11.963 0.408 1.00 96.06 102 ASN A CA 1
ATOM 788 C C . ASN A 1 102 ? -0.125 11.282 -0.977 1.00 96.06 102 ASN A C 1
ATOM 790 O O . ASN A 1 102 ? 0.837 10.655 -1.420 1.00 96.06 102 ASN A O 1
ATOM 794 N N . GLY A 1 103 ? -1.280 11.350 -1.648 1.00 96.62 103 GLY A N 1
ATOM 795 C CA . GLY A 1 103 ? -1.477 10.692 -2.943 1.00 96.62 103 GLY A CA 1
ATOM 796 C C . GLY A 1 103 ? -0.580 11.231 -4.063 1.00 96.62 103 GLY A C 1
ATOM 797 O O . GLY A 1 103 ? -0.110 10.442 -4.879 1.00 96.62 103 GLY A O 1
ATOM 798 N N . ASP A 1 104 ? -0.301 12.532 -4.090 1.00 97.75 104 ASP A N 1
ATOM 799 C CA . ASP A 1 104 ? 0.552 13.141 -5.118 1.00 97.75 104 ASP A CA 1
ATOM 800 C C . ASP A 1 104 ? 2.022 12.772 -4.893 1.00 97.75 104 ASP A C 1
ATOM 802 O O . ASP A 1 104 ? 2.738 12.446 -5.837 1.00 97.75 104 ASP A O 1
ATOM 806 N N . GLU A 1 105 ? 2.457 12.723 -3.633 1.00 97.62 105 GLU A N 1
ATOM 807 C CA . GLU A 1 105 ? 3.794 12.256 -3.259 1.00 97.62 105 GLU A CA 1
ATOM 808 C C . GLU A 1 105 ? 3.991 10.771 -3.595 1.00 97.62 105 GLU A C 1
ATOM 810 O O . GLU A 1 105 ? 5.042 10.398 -4.113 1.00 97.62 105 GLU A O 1
ATOM 815 N N . LEU A 1 106 ? 2.974 9.924 -3.378 1.00 98.25 106 LEU A N 1
ATOM 816 C CA . LEU A 1 106 ? 2.996 8.537 -3.854 1.00 98.25 106 LEU A CA 1
ATOM 817 C C . LEU A 1 106 ? 3.151 8.484 -5.377 1.00 98.25 106 LEU A C 1
ATOM 819 O O . LEU A 1 106 ? 3.985 7.735 -5.880 1.00 98.25 106 LEU A O 1
ATOM 823 N N . TRP A 1 107 ? 2.366 9.274 -6.113 1.00 98.56 107 TRP A N 1
ATOM 824 C CA . TRP A 1 107 ? 2.418 9.274 -7.574 1.00 98.56 107 TRP A CA 1
ATOM 825 C C . TRP A 1 107 ? 3.785 9.726 -8.098 1.00 98.56 107 TRP A C 1
ATOM 827 O O . TRP A 1 107 ? 4.326 9.092 -8.998 1.00 98.56 107 TRP A O 1
ATOM 837 N N . SER A 1 108 ? 4.393 10.733 -7.467 1.00 98.56 108 SER A N 1
ATOM 838 C CA . SER A 1 108 ? 5.743 11.210 -7.786 1.00 98.56 108 SER A CA 1
ATOM 839 C C . SER A 1 108 ? 6.804 10.102 -7.688 1.00 98.56 108 SER A C 1
ATOM 841 O O . SER A 1 108 ? 7.678 9.999 -8.551 1.00 98.56 108 SER A O 1
ATOM 843 N N . LEU A 1 109 ? 6.706 9.213 -6.690 1.00 98.56 109 LEU A N 1
ATOM 844 C CA . LEU A 1 109 ? 7.590 8.044 -6.586 1.00 98.56 109 LEU A CA 1
ATOM 845 C C . LEU A 1 109 ? 7.377 7.061 -7.743 1.00 98.56 109 LEU A C 1
ATOM 847 O O . LEU A 1 109 ? 8.345 6.546 -8.301 1.00 98.56 109 LEU A O 1
ATOM 851 N N . ILE A 1 110 ? 6.121 6.816 -8.121 1.00 98.62 110 ILE A N 1
ATOM 852 C CA . ILE A 1 110 ? 5.775 5.919 -9.232 1.00 98.62 110 ILE A CA 1
ATOM 853 C C . ILE A 1 110 ? 6.264 6.483 -10.568 1.00 98.62 110 ILE A C 1
ATOM 855 O O . ILE A 1 110 ? 6.840 5.736 -11.353 1.00 98.62 110 ILE A O 1
ATOM 859 N N . GLU A 1 111 ? 6.119 7.787 -10.803 1.00 98.44 111 GLU A N 1
ATOM 860 C CA . GLU A 1 111 ? 6.677 8.470 -11.978 1.00 98.44 111 GLU A CA 1
ATOM 861 C C . GLU A 1 111 ? 8.206 8.380 -12.009 1.00 98.44 111 GLU A C 1
ATOM 863 O O . GLU A 1 111 ? 8.792 8.134 -13.062 1.00 98.44 111 GLU A O 1
ATOM 868 N N . GLY A 1 112 ? 8.864 8.508 -10.853 1.00 98.50 112 GLY A N 1
ATOM 869 C CA . GLY A 1 112 ? 10.307 8.308 -10.735 1.00 98.50 112 GLY A CA 1
ATOM 870 C C . GLY A 1 112 ? 10.740 6.889 -11.119 1.00 98.50 112 GLY A C 1
ATOM 871 O O . GLY A 1 112 ? 11.706 6.719 -11.864 1.00 98.50 112 GLY A O 1
ATOM 872 N N . LEU A 1 113 ? 10.016 5.864 -10.659 1.00 98.19 113 LEU A N 1
ATOM 873 C CA . LEU A 1 113 ? 10.262 4.474 -11.060 1.00 98.19 113 LEU A CA 1
ATOM 874 C C . LEU A 1 113 ? 9.996 4.267 -12.557 1.00 98.19 113 LEU A C 1
ATOM 876 O O . LEU A 1 113 ? 10.789 3.619 -13.240 1.00 98.19 113 LEU A O 1
ATOM 880 N N . GLU A 1 114 ? 8.916 4.843 -13.083 1.00 97.44 114 GLU A N 1
ATOM 881 C CA . GLU A 1 114 ? 8.558 4.768 -14.499 1.00 97.44 114 GLU A CA 1
ATOM 882 C C . GLU A 1 114 ? 9.619 5.383 -15.406 1.00 97.44 114 GLU A C 1
ATOM 884 O O . GLU A 1 114 ? 10.045 4.742 -16.366 1.00 97.44 114 GLU A O 1
ATOM 889 N N . ALA A 1 115 ? 10.081 6.592 -15.083 1.00 97.56 115 ALA A N 1
ATOM 890 C CA . ALA A 1 115 ? 11.085 7.311 -15.860 1.00 97.56 115 ALA A CA 1
ATOM 891 C C . ALA A 1 115 ? 12.406 6.533 -15.980 1.00 97.56 115 ALA A C 1
ATOM 893 O O . ALA A 1 115 ? 13.159 6.733 -16.931 1.00 97.56 115 ALA A O 1
ATOM 894 N N . ASN A 1 116 ? 12.667 5.623 -15.037 1.00 96.44 116 ASN A N 1
ATOM 895 C CA . ASN A 1 116 ? 13.832 4.743 -15.030 1.00 96.44 116 ASN A CA 1
ATOM 896 C C . ASN A 1 116 ? 13.536 3.322 -15.555 1.00 96.44 116 ASN A C 1
ATOM 898 O O . ASN A 1 116 ? 14.420 2.469 -15.529 1.00 96.44 116 ASN A O 1
ATOM 902 N N . GLY A 1 117 ? 12.314 3.038 -16.020 1.00 94.44 117 GLY A N 1
ATOM 903 C CA . GLY A 1 117 ? 11.923 1.717 -16.521 1.00 94.44 117 GLY A CA 1
ATOM 904 C C . GLY A 1 117 ? 11.824 0.635 -15.437 1.00 94.44 117 GLY A C 1
ATOM 905 O O . GLY A 1 117 ? 12.008 -0.543 -15.730 1.00 94.44 117 GLY A O 1
ATOM 906 N N . LEU A 1 118 ? 11.544 1.017 -14.186 1.00 96.62 118 LEU A N 1
ATOM 907 C CA . LEU A 1 118 ? 11.600 0.138 -13.006 1.00 96.62 118 LEU A CA 1
ATOM 908 C C . LEU A 1 118 ? 10.232 -0.395 -12.544 1.00 96.62 118 LEU A C 1
ATOM 910 O O . LEU A 1 118 ? 10.135 -1.000 -11.483 1.00 96.62 118 LEU A O 1
ATOM 914 N N . LEU A 1 119 ? 9.162 -0.207 -13.323 1.00 96.38 119 LEU A N 1
ATOM 915 C CA . LEU A 1 119 ? 7.801 -0.625 -12.941 1.00 96.38 119 LEU A CA 1
ATOM 916 C C . LEU A 1 119 ? 7.508 -2.130 -13.104 1.00 96.38 119 LEU A C 1
ATOM 918 O O . LEU A 1 119 ? 6.350 -2.543 -13.023 1.00 96.38 119 LEU A O 1
ATOM 922 N N . TYR A 1 120 ? 8.521 -2.967 -13.334 1.00 93.94 120 TYR A N 1
ATOM 923 C CA . TYR A 1 120 ? 8.323 -4.406 -13.500 1.00 93.94 120 TYR A CA 1
ATOM 924 C C . TYR A 1 120 ? 8.134 -5.107 -12.144 1.00 93.94 120 TYR A C 1
ATOM 926 O O . TYR A 1 120 ? 9.071 -5.642 -11.549 1.00 93.94 120 TYR A O 1
ATOM 934 N N . TYR A 1 121 ? 6.892 -5.099 -11.658 1.00 97.75 121 TYR A N 1
ATOM 935 C CA . TYR A 1 121 ? 6.472 -5.766 -10.426 1.00 97.75 121 TYR A CA 1
ATOM 936 C C . TYR A 1 121 ? 5.600 -6.984 -10.722 1.00 97.75 121 TYR A C 1
ATOM 938 O O . TYR A 1 121 ? 4.682 -6.940 -11.538 1.00 97.75 121 TYR A O 1
ATOM 946 N N . THR A 1 122 ? 5.867 -8.077 -10.011 1.00 97.62 122 THR A N 1
ATOM 947 C CA . THR A 1 122 ? 5.041 -9.299 -10.061 1.00 97.62 122 THR A CA 1
ATOM 948 C C . THR A 1 122 ? 3.897 -9.258 -9.053 1.00 97.62 122 THR A C 1
ATOM 950 O O . THR A 1 122 ? 2.831 -9.816 -9.297 1.00 97.62 122 THR A O 1
ATOM 953 N N . HIS A 1 123 ? 4.115 -8.560 -7.936 1.00 98.25 123 HIS A N 1
ATOM 954 C CA . HIS A 1 123 ? 3.177 -8.473 -6.831 1.00 98.25 123 HIS A CA 1
ATOM 955 C C . HIS A 1 123 ? 3.054 -7.026 -6.360 1.00 98.25 123 HIS A C 1
ATOM 957 O O . HIS A 1 123 ? 4.049 -6.303 -6.261 1.00 98.25 123 HIS A O 1
ATOM 963 N N . LEU A 1 124 ? 1.834 -6.633 -6.013 1.00 98.50 124 LEU A N 1
ATOM 964 C CA . LEU A 1 124 ? 1.546 -5.423 -5.255 1.00 98.50 124 LEU A CA 1
ATOM 965 C C . LEU A 1 124 ? 0.942 -5.839 -3.919 1.00 98.50 124 LEU A C 1
ATOM 967 O O . LEU A 1 124 ? 0.027 -6.658 -3.880 1.00 98.50 124 LEU A O 1
ATOM 971 N N . LEU A 1 125 ? 1.437 -5.254 -2.838 1.00 98.44 125 LEU A N 1
ATOM 972 C CA . LEU A 1 125 ? 0.985 -5.536 -1.487 1.00 98.44 125 LEU A CA 1
ATOM 973 C C . LEU A 1 125 ? 0.624 -4.230 -0.790 1.00 98.44 125 LEU A C 1
ATOM 975 O O . LEU A 1 125 ? 1.487 -3.375 -0.603 1.00 98.44 125 LEU A O 1
ATOM 979 N N . THR A 1 126 ? -0.641 -4.071 -0.407 1.00 98.25 126 THR A N 1
ATOM 980 C CA . THR A 1 126 ? -1.115 -2.872 0.300 1.00 98.25 126 THR A CA 1
ATOM 981 C C . THR A 1 126 ? -1.572 -3.207 1.708 1.00 98.25 126 THR A C 1
ATOM 983 O O . THR A 1 126 ? -2.154 -4.265 1.922 1.00 98.25 126 THR A O 1
ATOM 986 N N . GLY A 1 127 ? -1.334 -2.289 2.642 1.00 96.06 127 GLY A N 1
ATOM 987 C CA . GLY A 1 127 ? -1.744 -2.397 4.044 1.00 96.06 127 GLY A CA 1
ATOM 988 C C . GLY A 1 127 ? -2.388 -1.101 4.531 1.00 96.06 127 GLY A C 1
ATOM 989 O O . GLY A 1 127 ? -3.198 -0.503 3.829 1.00 96.06 127 GLY A O 1
ATOM 990 N N . TYR A 1 128 ? -1.988 -0.621 5.713 1.00 94.50 128 TYR A N 1
ATOM 991 C CA . TYR A 1 128 ? -2.526 0.614 6.298 1.00 94.50 128 TYR A CA 1
ATOM 992 C C . TYR A 1 128 ? -2.449 1.828 5.355 1.00 94.50 128 TYR A C 1
ATOM 994 O O . TYR A 1 128 ? -1.362 2.284 4.972 1.00 94.50 128 TYR A O 1
ATOM 1002 N N . ILE A 1 129 ? -3.622 2.399 5.065 1.00 93.19 129 ILE A N 1
ATOM 1003 C CA . ILE A 1 129 ? -3.814 3.624 4.286 1.00 93.19 129 ILE A CA 1
ATOM 1004 C C . ILE A 1 129 ? -4.694 4.581 5.094 1.00 93.19 129 ILE A C 1
ATOM 1006 O O . ILE A 1 129 ? -5.864 4.308 5.347 1.00 93.19 129 ILE A O 1
ATOM 1010 N N . GLY A 1 130 ? -4.123 5.721 5.489 1.00 88.75 130 GLY A N 1
ATOM 1011 C CA . GLY A 1 130 ? -4.782 6.680 6.381 1.00 88.75 130 GLY A CA 1
ATOM 1012 C C . GLY A 1 130 ? -5.585 7.786 5.690 1.00 88.75 130 GLY A C 1
ATOM 1013 O O . GLY A 1 130 ? -6.199 8.596 6.381 1.00 88.75 130 GLY A O 1
ATOM 1014 N N . SER A 1 131 ? -5.572 7.880 4.355 1.00 93.00 131 SER A N 1
ATOM 1015 C CA . SER A 1 131 ? -6.243 8.972 3.641 1.00 93.00 131 SER A CA 1
ATOM 1016 C C . SER A 1 131 ? -6.889 8.535 2.328 1.00 93.00 131 SER A C 1
ATOM 1018 O O . SER A 1 131 ? -6.427 7.627 1.636 1.00 93.00 131 SER A O 1
ATOM 1020 N N . LEU A 1 132 ? -7.977 9.224 1.974 1.00 93.69 132 LEU A N 1
ATOM 1021 C CA . LEU A 1 132 ? -8.744 8.958 0.759 1.00 93.69 132 LEU A CA 1
ATOM 1022 C C . LEU A 1 132 ? -7.948 9.292 -0.513 1.00 93.69 132 LEU A C 1
ATOM 1024 O O . LEU A 1 132 ? -8.037 8.566 -1.500 1.00 93.69 132 LEU A O 1
ATOM 1028 N N . SER A 1 133 ? -7.161 10.374 -0.499 1.00 95.06 133 SER A N 1
ATOM 1029 C CA . SER A 1 133 ? -6.307 10.747 -1.635 1.00 95.06 133 SER A CA 1
ATOM 1030 C C . SER A 1 133 ? -5.247 9.683 -1.906 1.00 95.06 133 SER A C 1
ATOM 1032 O O . SER A 1 133 ? -5.037 9.307 -3.058 1.00 95.06 133 SER A O 1
ATOM 1034 N N . PHE A 1 134 ? -4.642 9.138 -0.849 1.00 96.69 134 PHE A N 1
ATOM 1035 C CA . PHE A 1 134 ? -3.672 8.058 -0.963 1.00 96.69 134 PHE A CA 1
ATOM 1036 C C . PHE A 1 134 ? -4.317 6.774 -1.489 1.00 96.69 134 PHE A C 1
ATOM 1038 O O . PHE A 1 134 ? -3.797 6.185 -2.431 1.00 96.69 134 PHE A O 1
ATOM 1045 N N . LEU A 1 135 ? -5.485 6.383 -0.962 1.00 96.88 135 LEU A N 1
ATOM 1046 C CA . LEU A 1 135 ? -6.205 5.196 -1.437 1.00 96.88 135 LEU A CA 1
ATOM 1047 C C . LEU A 1 135 ? -6.576 5.302 -2.922 1.00 96.88 135 LEU A C 1
ATOM 1049 O O . LEU A 1 135 ? -6.344 4.371 -3.686 1.00 96.88 135 LEU A O 1
ATOM 1053 N N . ASN A 1 136 ? -7.092 6.453 -3.360 1.00 97.31 136 ASN A N 1
ATOM 1054 C CA . ASN A 1 136 ? -7.390 6.680 -4.775 1.00 97.31 136 ASN A CA 1
ATOM 1055 C C . ASN A 1 136 ? -6.128 6.638 -5.649 1.00 97.31 136 ASN A C 1
ATOM 1057 O O . ASN A 1 136 ? -6.180 6.137 -6.771 1.00 97.31 136 ASN A O 1
ATOM 1061 N N . CYS A 1 137 ? -4.995 7.137 -5.149 1.00 98.38 137 CYS A N 1
ATOM 1062 C CA . CYS A 1 137 ? -3.729 7.019 -5.861 1.00 98.38 137 CYS A CA 1
ATOM 1063 C C . CYS A 1 137 ? -3.277 5.556 -5.965 1.00 98.38 137 CYS A C 1
ATOM 1065 O O . CYS A 1 137 ? -2.917 5.123 -7.052 1.00 98.38 137 CYS A O 1
ATOM 1067 N N . VAL A 1 138 ? -3.404 4.752 -4.904 1.00 98.38 138 VAL A N 1
ATOM 1068 C CA . VAL A 1 138 ? -3.117 3.306 -4.952 1.00 98.38 138 VAL A CA 1
ATOM 1069 C C . VAL A 1 138 ? -3.917 2.604 -6.055 1.00 98.38 138 VAL A C 1
ATOM 1071 O O . VAL A 1 138 ? -3.340 1.808 -6.790 1.00 98.38 138 VAL A O 1
ATOM 1074 N N . LEU A 1 139 ? -5.198 2.940 -6.253 1.00 98.25 139 LEU A N 1
ATOM 1075 C CA . LEU A 1 139 ? -5.990 2.389 -7.367 1.00 98.25 139 LEU A CA 1
ATOM 1076 C C . LEU A 1 139 ? -5.369 2.726 -8.736 1.00 98.25 139 LEU A C 1
ATOM 1078 O O . LEU A 1 139 ? -5.241 1.845 -9.584 1.00 98.25 139 LEU A O 1
ATOM 1082 N N . ARG A 1 140 ? -4.902 3.970 -8.924 1.00 98.38 140 ARG A N 1
ATOM 1083 C CA . ARG A 1 140 ? -4.170 4.382 -10.138 1.00 98.38 140 ARG A CA 1
ATOM 1084 C C . ARG A 1 140 ? -2.856 3.616 -10.299 1.00 98.38 140 ARG A C 1
ATOM 1086 O O . ARG A 1 140 ? -2.493 3.254 -11.414 1.00 98.38 140 ARG A O 1
ATOM 1093 N N . VAL A 1 141 ? -2.144 3.351 -9.201 1.00 98.62 141 VAL A N 1
ATOM 1094 C CA . VAL A 1 141 ? -0.915 2.543 -9.218 1.00 98.62 141 VAL A CA 1
ATOM 1095 C C . VAL A 1 141 ? -1.210 1.113 -9.665 1.00 98.62 141 VAL A C 1
ATOM 1097 O O . VAL A 1 141 ? -0.487 0.597 -10.509 1.00 98.62 141 VAL A O 1
ATOM 1100 N N . VAL A 1 142 ? -2.283 0.484 -9.173 1.00 98.38 142 VAL A N 1
ATOM 1101 C CA . VAL A 1 142 ? -2.685 -0.872 -9.596 1.00 98.38 142 VAL A CA 1
ATOM 1102 C C . VAL A 1 142 ? -2.898 -0.925 -11.110 1.00 98.38 142 VAL A C 1
ATOM 1104 O O . VAL A 1 142 ? -2.351 -1.800 -11.779 1.00 98.38 142 VAL A O 1
ATOM 1107 N N . GLU A 1 143 ? -3.664 0.019 -11.662 1.00 98.12 143 GLU A N 1
ATOM 1108 C CA . GLU A 1 143 ? -3.912 0.116 -13.106 1.00 98.12 143 GLU A CA 1
ATOM 1109 C C . GLU A 1 143 ? -2.613 0.330 -13.889 1.00 98.12 143 GLU A C 1
ATOM 1111 O O . GLU A 1 143 ? -2.369 -0.337 -14.898 1.00 98.12 143 GLU A O 1
ATOM 1116 N N . LYS A 1 144 ? -1.738 1.210 -13.388 1.00 98.44 144 LYS A N 1
ATOM 1117 C CA . LYS A 1 144 ? -0.443 1.485 -14.008 1.00 98.44 144 LYS A CA 1
ATOM 1118 C C . LYS A 1 144 ? 0.442 0.244 -14.046 1.00 98.44 144 LYS A C 1
ATOM 1120 O O . LYS A 1 144 ? 0.967 -0.094 -15.104 1.00 98.44 144 LYS A O 1
ATOM 1125 N N . LEU A 1 145 ? 0.576 -0.457 -12.926 1.00 98.38 145 LEU A N 1
ATOM 1126 C CA . LEU A 1 145 ? 1.361 -1.685 -12.852 1.00 98.38 145 LEU A CA 1
ATOM 1127 C C . LEU A 1 145 ? 0.773 -2.778 -13.749 1.00 98.38 145 LEU A C 1
ATOM 1129 O O . LEU A 1 145 ? 1.528 -3.450 -14.442 1.00 98.38 145 LEU A O 1
ATOM 1133 N N . ARG A 1 146 ? -0.558 -2.902 -13.827 1.00 98.00 146 ARG A N 1
ATOM 1134 C CA . ARG A 1 146 ? -1.227 -3.845 -14.740 1.00 98.00 146 ARG A CA 1
ATOM 1135 C C . ARG A 1 146 ? -1.024 -3.531 -16.216 1.00 98.00 146 ARG A C 1
ATOM 1137 O O . ARG A 1 146 ? -0.992 -4.452 -17.024 1.00 98.00 146 ARG A O 1
ATOM 1144 N N . SER A 1 147 ? -0.853 -2.258 -16.574 1.00 97.56 147 SER A N 1
ATOM 1145 C CA . SER A 1 147 ? -0.500 -1.879 -17.949 1.00 97.56 147 SER A CA 1
ATOM 1146 C C . SER A 1 147 ? 0.893 -2.375 -18.363 1.00 97.56 147 SER A C 1
ATOM 1148 O O . SER A 1 147 ? 1.138 -2.572 -19.550 1.00 97.56 147 SER A O 1
ATOM 1150 N N . VAL A 1 148 ? 1.786 -2.603 -17.390 1.00 97.06 148 VAL A N 1
ATOM 1151 C CA . VAL A 1 148 ? 3.140 -3.144 -17.596 1.00 97.06 148 VAL A CA 1
ATOM 1152 C C . VAL A 1 148 ? 3.153 -4.669 -17.450 1.00 97.06 148 VAL A C 1
ATOM 1154 O O . VAL A 1 148 ? 3.770 -5.360 -18.255 1.00 97.06 148 VAL A O 1
ATOM 1157 N N . ASN A 1 149 ? 2.461 -5.196 -16.439 1.00 96.94 149 ASN A N 1
ATOM 1158 C CA . ASN A 1 149 ? 2.327 -6.620 -16.155 1.00 96.94 149 ASN A CA 1
ATOM 1159 C C . ASN A 1 149 ? 0.844 -6.989 -15.928 1.00 96.94 149 ASN A C 1
ATOM 1161 O O . ASN A 1 149 ? 0.350 -6.856 -14.804 1.00 96.94 149 ASN A O 1
ATOM 1165 N N . PRO A 1 150 ? 0.128 -7.480 -16.958 1.00 96.88 150 PRO A N 1
ATOM 1166 C CA . PRO A 1 150 ? -1.275 -7.887 -16.835 1.00 96.88 150 PRO A CA 1
ATOM 1167 C C . PRO A 1 150 ? -1.527 -8.997 -15.802 1.00 96.88 150 PRO A C 1
ATOM 1169 O O . PRO A 1 150 ? -2.622 -9.061 -15.244 1.00 96.88 150 PRO A O 1
ATOM 1172 N N . ASP A 1 151 ? -0.512 -9.814 -15.502 1.00 95.88 151 ASP A N 1
ATOM 1173 C CA . ASP A 1 151 ? -0.575 -10.921 -14.539 1.00 95.88 151 ASP A CA 1
ATOM 1174 C C . ASP A 1 151 ? -0.249 -10.483 -13.095 1.00 95.88 151 ASP A C 1
ATOM 1176 O O . ASP A 1 151 ? -0.031 -11.321 -12.219 1.00 95.88 151 ASP A O 1
ATOM 1180 N N . LEU A 1 152 ? -0.199 -9.170 -12.821 1.00 97.44 152 LEU A N 1
ATOM 1181 C CA . LEU A 1 152 ? 0.075 -8.621 -11.491 1.00 97.44 152 LEU A CA 1
ATOM 1182 C C . LEU A 1 152 ? -0.868 -9.208 -10.428 1.00 97.44 152 LEU A C 1
ATOM 1184 O O . LEU A 1 152 ? -2.087 -8.988 -10.459 1.00 97.44 152 LEU A O 1
ATOM 1188 N N . ILE A 1 153 ? -0.280 -9.845 -9.415 1.00 97.19 153 ILE A N 1
ATOM 1189 C CA . ILE A 1 153 ? -1.004 -10.310 -8.232 1.00 97.19 153 ILE A CA 1
ATOM 1190 C C . ILE A 1 153 ? -1.119 -9.146 -7.250 1.00 97.19 153 ILE A C 1
ATOM 1192 O O . ILE A 1 153 ? -0.126 -8.700 -6.672 1.00 97.19 153 ILE A O 1
ATOM 1196 N N . TYR A 1 154 ? -2.340 -8.652 -7.053 1.00 97.94 154 TYR A N 1
ATOM 1197 C CA . TYR A 1 154 ? -2.611 -7.600 -6.078 1.00 97.94 154 TYR A CA 1
ATOM 1198 C C . TYR A 1 154 ? -3.170 -8.197 -4.782 1.00 97.94 154 TYR A C 1
ATOM 1200 O O . TYR A 1 154 ? -4.290 -8.706 -4.753 1.00 97.94 154 TYR A O 1
ATOM 1208 N N . VAL A 1 155 ? -2.390 -8.107 -3.708 1.00 97.19 155 VAL A N 1
ATOM 1209 C CA . VAL A 1 155 ? -2.780 -8.485 -2.351 1.00 97.19 155 VAL A CA 1
ATOM 1210 C C . VAL A 1 155 ? -3.132 -7.234 -1.552 1.00 97.19 155 VAL A C 1
ATOM 1212 O O . VAL A 1 155 ? -2.293 -6.352 -1.356 1.00 97.19 155 VAL A O 1
ATOM 1215 N N . CYS A 1 156 ? -4.359 -7.176 -1.046 1.00 96.69 156 CYS A N 1
ATOM 1216 C CA . CYS A 1 156 ? -4.822 -6.101 -0.180 1.00 96.69 156 CYS A CA 1
ATOM 1217 C C . CYS A 1 156 ? -5.063 -6.607 1.246 1.00 96.69 156 CYS A C 1
ATOM 1219 O O . CYS A 1 156 ? -5.967 -7.406 1.466 1.00 96.69 156 CYS A O 1
ATOM 1221 N N . ASP A 1 157 ? -4.326 -6.076 2.217 1.00 95.44 157 ASP A N 1
ATOM 1222 C CA . ASP A 1 157 ? -4.664 -6.134 3.642 1.00 95.44 157 ASP A CA 1
ATOM 1223 C C . ASP A 1 157 ? -5.458 -4.854 3.989 1.00 95.44 157 ASP A C 1
ATOM 1225 O O . ASP A 1 157 ? -4.864 -3.772 4.075 1.00 95.44 157 ASP A O 1
ATOM 1229 N N . PRO A 1 158 ? -6.805 -4.906 4.065 1.00 94.25 158 PRO A N 1
ATOM 1230 C CA . PRO A 1 158 ? -7.643 -3.724 4.226 1.00 94.25 158 PRO A CA 1
ATOM 1231 C C . PRO A 1 158 ? -7.661 -3.283 5.694 1.00 94.25 158 PRO A C 1
ATOM 1233 O O . PRO A 1 158 ? -8.700 -3.362 6.339 1.00 94.25 158 PRO A O 1
ATOM 1236 N N . VAL A 1 159 ? -6.523 -2.796 6.201 1.00 93.38 159 VAL A N 1
ATOM 1237 C CA . VAL A 1 159 ? -6.345 -2.380 7.602 1.00 93.38 159 VAL A CA 1
ATOM 1238 C C . VAL A 1 159 ? -7.245 -1.180 7.919 1.00 93.38 159 VAL A C 1
ATOM 1240 O O . VAL A 1 159 ? -6.8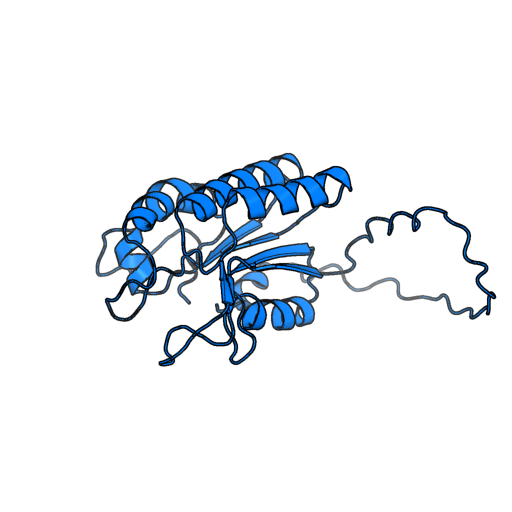44 -0.021 7.759 1.00 93.38 159 VAL A O 1
ATOM 1243 N N . MET A 1 160 ? -8.475 -1.449 8.354 1.00 93.38 160 MET A N 1
ATOM 1244 C CA . MET A 1 160 ? -9.488 -0.435 8.658 1.00 93.38 160 MET A CA 1
ATOM 1245 C C . MET A 1 160 ? -9.754 -0.319 10.153 1.00 93.38 160 MET A C 1
ATOM 1247 O O . MET A 1 160 ? -10.148 0.757 10.609 1.00 93.38 160 MET A O 1
ATOM 1251 N N . GLY A 1 161 ? -9.573 -1.395 10.915 1.00 89.56 161 GLY A N 1
ATOM 1252 C CA . GLY A 1 161 ? -9.931 -1.429 12.326 1.00 89.56 161 GLY A CA 1
ATOM 1253 C C . GLY A 1 161 ? -9.981 -2.837 12.896 1.00 89.56 161 GLY A C 1
ATOM 1254 O O . GLY A 1 161 ? -9.944 -3.816 12.160 1.00 89.56 161 GLY A O 1
ATOM 1255 N N . ASP A 1 162 ? -10.113 -2.925 14.211 1.00 86.81 162 ASP A N 1
ATOM 1256 C CA . ASP A 1 162 ? -10.291 -4.188 14.927 1.00 86.81 162 ASP A CA 1
ATOM 1257 C C . ASP A 1 162 ? -11.126 -3.955 16.195 1.00 86.81 162 ASP A C 1
ATOM 1259 O O . ASP A 1 162 ? -11.333 -2.810 16.611 1.00 86.81 162 ASP A O 1
ATOM 1263 N N . GLU A 1 163 ? -11.646 -5.030 16.787 1.00 84.62 163 GLU A N 1
ATOM 1264 C CA . GLU A 1 163 ? -12.409 -5.020 18.046 1.00 84.62 163 GLU A CA 1
ATOM 1265 C C . GLU A 1 163 ? -13.540 -3.968 18.076 1.00 84.62 163 GLU A C 1
ATOM 1267 O O . GLU A 1 163 ? -13.814 -3.314 19.083 1.00 84.62 163 GLU A O 1
ATOM 1272 N N . GLY A 1 164 ? -14.213 -3.768 16.939 1.00 84.69 164 GLY A N 1
ATOM 1273 C CA . GLY A 1 164 ? -15.330 -2.826 16.824 1.00 84.69 164 GLY A CA 1
ATOM 1274 C C . GLY A 1 164 ? -14.934 -1.371 16.542 1.00 84.69 164 GLY A C 1
ATOM 1275 O O . GLY A 1 164 ? -15.826 -0.538 16.363 1.00 84.69 164 GLY A O 1
ATOM 1276 N N . THR A 1 165 ? -13.638 -1.054 16.467 1.00 88.56 165 THR A N 1
ATOM 1277 C CA . THR A 1 165 ? -13.127 0.319 16.355 1.00 88.56 165 THR A CA 1
ATOM 1278 C C . THR A 1 165 ? -12.384 0.544 15.041 1.00 88.56 165 THR A C 1
ATOM 1280 O O . THR A 1 165 ? -11.493 -0.217 14.680 1.00 88.56 165 THR A O 1
ATOM 1283 N N . PHE A 1 166 ? -12.708 1.634 14.339 1.00 90.25 166 PHE A N 1
ATOM 1284 C CA . PHE A 1 166 ? -11.972 2.049 13.143 1.00 90.25 166 PHE A CA 1
ATOM 1285 C C . PHE A 1 166 ? -10.661 2.761 13.496 1.00 90.25 166 PHE A C 1
ATOM 1287 O O . PHE A 1 166 ? -10.635 3.651 14.344 1.00 90.25 166 PHE A O 1
ATOM 1294 N N . TYR A 1 167 ? -9.596 2.423 12.773 1.00 87.38 167 TYR A N 1
ATOM 1295 C CA . TYR A 1 167 ? -8.312 3.132 12.783 1.00 87.38 167 TYR A CA 1
ATOM 1296 C C . TYR A 1 167 ? -8.226 4.197 11.689 1.00 87.38 167 TYR A C 1
ATOM 1298 O O . TYR A 1 167 ? -7.400 5.105 11.770 1.00 87.38 167 TYR A O 1
ATOM 1306 N N . ILE A 1 168 ? -9.074 4.081 10.665 1.00 90.81 168 ILE A N 1
ATOM 1307 C CA . ILE A 1 168 ? -9.107 4.976 9.509 1.00 90.81 168 ILE A CA 1
ATOM 1308 C C . ILE A 1 168 ? -10.403 5.800 9.473 1.00 90.81 168 ILE A C 1
ATOM 1310 O O . ILE A 1 168 ? -11.413 5.410 10.068 1.00 90.81 168 ILE A O 1
ATOM 1314 N N . PRO A 1 169 ? -10.429 6.915 8.725 1.00 92.69 169 PRO A N 1
ATOM 1315 C CA . PRO A 1 169 ? -11.669 7.626 8.441 1.00 92.69 169 PRO A CA 1
ATOM 1316 C C . PRO A 1 169 ? -12.697 6.725 7.728 1.00 92.69 169 PRO A C 1
ATOM 1318 O O . PRO A 1 169 ? -12.387 6.058 6.741 1.00 92.69 169 PRO A O 1
ATOM 1321 N N . GLN A 1 170 ? -13.949 6.720 8.198 1.00 92.81 170 GLN A N 1
ATOM 1322 C CA . GLN A 1 170 ? -14.989 5.803 7.694 1.00 92.81 170 GLN A CA 1
ATOM 1323 C C . GLN A 1 170 ? -15.359 6.027 6.218 1.00 92.81 170 GLN A C 1
ATOM 1325 O O . GLN A 1 170 ? -15.881 5.125 5.568 1.00 92.81 170 GLN A O 1
ATOM 1330 N N . ASN A 1 171 ? -15.054 7.198 5.654 1.00 94.25 171 ASN A N 1
ATOM 1331 C CA . ASN A 1 171 ? -15.261 7.479 4.232 1.00 94.25 171 ASN A CA 1
ATOM 1332 C C . ASN A 1 171 ? -14.340 6.666 3.299 1.00 94.25 171 ASN A C 1
ATOM 1334 O O . ASN A 1 171 ? -14.552 6.694 2.090 1.00 94.25 171 ASN A O 1
ATOM 1338 N N . LEU A 1 172 ? -13.346 5.937 3.822 1.00 95.00 172 LEU A N 1
ATOM 1339 C CA . LEU A 1 172 ? -12.550 4.988 3.036 1.00 95.00 172 LEU A CA 1
ATOM 1340 C C . LEU A 1 172 ? -13.276 3.650 2.816 1.00 95.00 172 LEU A C 1
ATOM 1342 O O . LEU A 1 172 ? -13.000 2.976 1.826 1.00 95.00 172 LEU A O 1
ATOM 1346 N N . VAL A 1 173 ? -14.211 3.266 3.694 1.00 94.50 173 VAL A N 1
ATOM 1347 C CA . VAL A 1 173 ? -14.877 1.949 3.650 1.00 94.50 173 VAL A CA 1
ATOM 1348 C C . VAL A 1 173 ? -15.605 1.700 2.318 1.00 94.50 173 VAL A C 1
ATOM 1350 O O . VAL A 1 173 ? -15.378 0.641 1.731 1.00 94.50 173 VAL A O 1
ATOM 1353 N N . PRO A 1 174 ? -16.399 2.648 1.768 1.00 95.38 174 PRO A N 1
ATOM 1354 C CA . PRO A 1 174 ? -17.046 2.445 0.470 1.00 95.38 174 PRO A CA 1
ATOM 1355 C C . PRO A 1 174 ? -16.038 2.241 -0.665 1.00 95.38 174 PRO A C 1
ATOM 1357 O O . PRO A 1 174 ? -16.254 1.423 -1.550 1.00 95.38 174 PRO A O 1
ATOM 1360 N N . VAL A 1 175 ? -14.890 2.926 -0.619 1.00 96.06 175 VAL A N 1
ATOM 1361 C CA . VAL A 1 175 ? -13.845 2.777 -1.642 1.00 96.06 175 VAL A CA 1
ATOM 1362 C C . VAL A 1 175 ? -13.214 1.390 -1.588 1.00 96.06 175 VAL A C 1
ATOM 1364 O O . VAL A 1 175 ? -12.990 0.786 -2.639 1.00 96.06 175 VAL A O 1
ATOM 1367 N N . TYR A 1 176 ? -12.971 0.858 -0.388 1.00 95.44 176 TYR A N 1
ATOM 1368 C CA . TYR A 1 176 ? -12.524 -0.524 -0.253 1.00 95.44 176 TYR A CA 1
ATOM 1369 C C . TYR A 1 176 ? -13.555 -1.502 -0.826 1.00 95.44 176 TYR A C 1
ATOM 1371 O O . TYR A 1 176 ? -13.211 -2.303 -1.695 1.00 95.44 176 TYR A O 1
ATOM 1379 N N . ALA A 1 177 ? -14.814 -1.400 -0.393 1.00 93.88 177 ALA A N 1
ATOM 1380 C CA . ALA A 1 177 ? -15.875 -2.328 -0.777 1.00 93.88 177 ALA A CA 1
ATOM 1381 C C . ALA A 1 177 ? -16.199 -2.295 -2.284 1.00 93.88 177 ALA A C 1
ATOM 1383 O O . ALA A 1 177 ? -16.360 -3.341 -2.909 1.00 93.88 177 ALA A O 1
ATOM 1384 N N . GLU A 1 178 ? -16.274 -1.105 -2.882 1.00 93.69 178 GLU A N 1
ATOM 1385 C CA . GLU A 1 178 ? -16.734 -0.933 -4.264 1.00 93.69 178 GLU A CA 1
ATOM 1386 C C . GLU A 1 178 ? -15.602 -1.005 -5.290 1.00 93.69 178 GLU A C 1
ATOM 1388 O O . GLU A 1 178 ? -15.822 -1.470 -6.408 1.00 93.69 178 GLU A O 1
ATOM 1393 N N . LYS A 1 179 ? -14.394 -0.542 -4.938 1.00 95.75 179 LYS A N 1
ATOM 1394 C CA . LYS A 1 179 ? -13.275 -0.427 -5.887 1.00 95.75 179 LYS A CA 1
ATOM 1395 C C . LYS A 1 179 ? -12.158 -1.413 -5.592 1.00 95.75 179 LYS A C 1
ATOM 1397 O O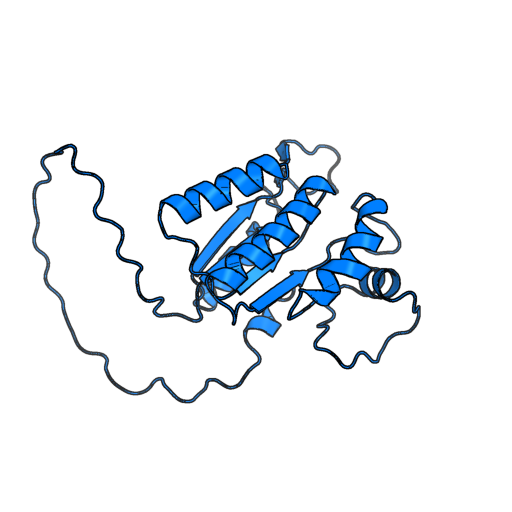 . LYS A 1 179 ? -11.778 -2.178 -6.474 1.00 95.75 179 LYS A O 1
ATOM 1402 N N . VAL A 1 180 ? -11.638 -1.428 -4.363 1.00 94.81 180 VAL A N 1
ATOM 1403 C CA . VAL A 1 180 ? -10.472 -2.267 -4.027 1.00 94.81 180 VAL A CA 1
ATOM 1404 C C . VAL A 1 180 ? -10.801 -3.748 -4.186 1.00 94.81 180 VAL A C 1
ATOM 1406 O O . VAL A 1 180 ? -10.029 -4.462 -4.817 1.00 94.81 180 VAL A O 1
ATOM 1409 N N . LEU A 1 181 ? -11.969 -4.202 -3.717 1.00 93.38 181 LEU A N 1
ATOM 1410 C CA . LEU A 1 181 ? -12.392 -5.602 -3.866 1.00 93.38 181 LEU A CA 1
ATOM 1411 C C . LEU A 1 181 ? -12.535 -6.060 -5.327 1.00 93.38 181 LEU A C 1
ATOM 1413 O O . LEU A 1 181 ? -12.411 -7.250 -5.601 1.00 93.38 181 LEU A O 1
ATOM 1417 N N . GLN A 1 182 ? -12.801 -5.143 -6.263 1.00 93.69 182 GLN A N 1
ATOM 1418 C CA . GLN A 1 182 ? -12.876 -5.470 -7.692 1.00 93.69 182 GLN A CA 1
ATOM 1419 C C . GLN A 1 182 ? -11.488 -5.612 -8.320 1.00 93.69 182 GLN A C 1
ATOM 1421 O O . GLN A 1 182 ? -11.315 -6.350 -9.288 1.00 93.69 182 GLN A O 1
ATOM 1426 N N . LEU A 1 183 ? -10.497 -4.898 -7.781 1.00 95.00 183 LEU A N 1
ATOM 1427 C CA . LEU A 1 183 ? -9.136 -4.913 -8.298 1.00 95.00 183 LEU A CA 1
ATOM 1428 C C . LEU A 1 183 ? -8.254 -5.961 -7.623 1.00 95.00 183 LEU A C 1
ATOM 1430 O O . LEU A 1 183 ? -7.364 -6.488 -8.285 1.00 95.00 183 LEU A O 1
ATOM 1434 N N . ALA A 1 184 ? -8.445 -6.247 -6.339 1.00 94.94 184 ALA A N 1
ATOM 1435 C CA . ALA A 1 184 ? -7.585 -7.150 -5.586 1.00 94.94 184 ALA A CA 1
ATOM 1436 C C . ALA A 1 184 ? -7.716 -8.603 -6.065 1.00 94.94 184 ALA A C 1
ATOM 1438 O O . ALA A 1 184 ? -8.814 -9.124 -6.251 1.00 94.94 184 ALA A O 1
ATOM 1439 N N . SER A 1 185 ? -6.571 -9.262 -6.240 1.00 95.44 185 SER A N 1
ATOM 1440 C CA . SER A 1 185 ? -6.489 -10.704 -6.484 1.00 95.44 185 SER A CA 1
ATOM 1441 C C . SER A 1 185 ? -6.757 -11.481 -5.194 1.00 95.44 185 SER A C 1
ATOM 1443 O O . SER A 1 185 ? -7.450 -12.493 -5.214 1.00 95.44 185 SER A O 1
ATOM 1445 N N . ILE A 1 186 ? -6.214 -10.987 -4.076 1.00 94.88 186 ILE A N 1
ATOM 1446 C CA . ILE A 1 186 ? -6.334 -11.571 -2.737 1.00 94.88 186 ILE A CA 1
ATOM 1447 C C . ILE A 1 186 ? -6.647 -10.439 -1.762 1.00 94.88 186 ILE A C 1
ATOM 1449 O O . ILE A 1 186 ? -6.051 -9.363 -1.845 1.00 94.88 186 ILE A O 1
ATOM 1453 N N . VAL A 1 187 ? -7.559 -10.684 -0.824 1.00 93.12 187 VAL A N 1
ATOM 1454 C CA . VAL A 1 187 ? -7.871 -9.740 0.255 1.00 93.12 187 VAL A CA 1
ATOM 1455 C C . VAL A 1 187 ? -7.734 -10.457 1.588 1.00 93.12 187 VAL A C 1
ATOM 1457 O O . VAL A 1 187 ? -8.211 -11.584 1.723 1.00 93.12 187 VAL A O 1
ATOM 1460 N N . THR A 1 188 ? -7.092 -9.818 2.565 1.00 93.50 188 THR A N 1
ATOM 1461 C CA . THR A 1 188 ? -6.791 -10.440 3.861 1.00 93.50 188 THR A CA 1
ATOM 1462 C C . THR A 1 188 ? -7.388 -9.680 5.043 1.00 93.50 188 THR A C 1
ATOM 1464 O O . THR A 1 188 ? -6.633 -9.158 5.857 1.00 93.50 188 THR A O 1
ATOM 1467 N N . PRO A 1 189 ? -8.724 -9.550 5.133 1.00 93.19 189 PRO A N 1
ATOM 1468 C CA . PRO A 1 189 ? -9.339 -8.825 6.234 1.00 93.19 189 PRO A CA 1
ATOM 1469 C C . PRO A 1 189 ? -9.316 -9.653 7.524 1.00 93.19 189 PRO A C 1
ATOM 1471 O O . PRO A 1 189 ? -9.418 -10.884 7.487 1.00 93.19 189 PRO A O 1
ATOM 1474 N N . ASN A 1 190 ? -9.298 -8.976 8.668 1.00 90.62 190 ASN A N 1
ATOM 1475 C CA . ASN A 1 190 ? -9.742 -9.575 9.926 1.00 90.62 190 ASN A CA 1
ATOM 1476 C C . ASN A 1 190 ? -11.285 -9.709 9.959 1.00 90.62 190 ASN A C 1
ATOM 1478 O O . ASN A 1 190 ? -11.992 -9.316 9.023 1.00 90.62 190 ASN A O 1
ATOM 1482 N N . GLN A 1 191 ? -11.837 -10.265 11.043 1.00 89.56 191 GLN A N 1
ATOM 1483 C CA . GLN A 1 191 ? -13.289 -10.439 11.174 1.00 89.56 191 GLN A CA 1
ATOM 1484 C C . GLN A 1 191 ? -14.050 -9.107 11.072 1.00 89.56 191 GLN A C 1
ATOM 1486 O O . GLN A 1 191 ? -15.017 -9.008 10.316 1.00 89.56 191 GLN A O 1
ATOM 1491 N N . PHE A 1 192 ? -13.623 -8.085 11.818 1.00 90.19 192 PHE A N 1
ATOM 1492 C CA . PHE A 1 192 ? -14.291 -6.784 11.837 1.00 90.19 192 PHE A CA 1
ATOM 1493 C C . PHE A 1 192 ? -14.326 -6.159 10.438 1.00 90.19 192 PHE A C 1
ATOM 1495 O O . PHE A 1 192 ? -15.371 -5.703 9.976 1.00 90.19 192 PHE A O 1
ATOM 1502 N N . GLU A 1 193 ? -13.201 -6.186 9.734 1.00 93.31 193 GLU A N 1
ATOM 1503 C CA . GLU A 1 193 ? -13.059 -5.670 8.377 1.00 93.31 193 GLU A CA 1
ATOM 1504 C C . GLU A 1 193 ? -13.938 -6.435 7.390 1.00 93.31 193 GLU A C 1
ATOM 1506 O O . GLU A 1 193 ? -14.640 -5.812 6.593 1.00 93.31 193 GLU A O 1
ATOM 1511 N N . ALA A 1 194 ? -13.977 -7.767 7.480 1.00 92.00 194 ALA A N 1
ATOM 1512 C CA . ALA A 1 194 ? -14.837 -8.593 6.641 1.00 92.00 194 ALA A CA 1
ATOM 1513 C C . ALA A 1 194 ? -16.322 -8.249 6.841 1.00 92.00 194 ALA A C 1
ATOM 1515 O O . ALA A 1 194 ? -17.056 -8.085 5.862 1.00 92.00 194 ALA A O 1
ATOM 1516 N N . GLU A 1 195 ? -16.769 -8.068 8.086 1.00 91.38 195 GLU A N 1
ATOM 1517 C CA . GLU A 1 195 ? -18.143 -7.649 8.387 1.00 91.38 195 GLU A CA 1
ATOM 1518 C C . GLU A 1 195 ? -18.460 -6.267 7.795 1.00 91.38 195 GLU A C 1
ATOM 1520 O O . GLU A 1 195 ? -19.549 -6.056 7.256 1.00 91.38 195 GLU A O 1
ATOM 1525 N N . LYS A 1 196 ? -17.510 -5.322 7.845 1.00 92.38 196 LYS A N 1
ATOM 1526 C CA . LYS A 1 196 ? -17.691 -3.982 7.261 1.00 92.38 196 LYS A CA 1
ATOM 1527 C C . LYS A 1 196 ? -17.710 -3.986 5.739 1.00 92.38 196 LYS A C 1
ATOM 1529 O O . LYS A 1 196 ? -18.519 -3.268 5.160 1.00 92.38 196 LYS A O 1
ATOM 1534 N N . LEU A 1 197 ? -16.854 -4.779 5.102 1.00 91.50 197 LEU A N 1
ATOM 1535 C CA . LEU A 1 197 ? -16.764 -4.846 3.642 1.00 91.50 197 LEU A CA 1
ATOM 1536 C C . LEU A 1 197 ? -17.953 -5.571 3.012 1.00 91.50 197 LEU A C 1
ATOM 1538 O O . LEU A 1 197 ? -18.310 -5.281 1.875 1.00 91.50 197 LEU A O 1
ATOM 1542 N N . THR A 1 198 ? -18.562 -6.510 3.737 1.00 86.62 198 THR A N 1
ATOM 1543 C CA . THR A 1 198 ? -19.615 -7.379 3.187 1.00 86.62 198 THR A CA 1
ATOM 1544 C C . THR A 1 198 ? -21.009 -7.058 3.709 1.00 86.62 198 THR A C 1
ATOM 1546 O O . THR A 1 198 ? -21.997 -7.471 3.109 1.00 86.62 198 THR A O 1
ATOM 1549 N N . GLY A 1 199 ? -21.113 -6.318 4.817 1.00 84.94 199 GLY A N 1
ATOM 1550 C CA . GLY A 1 199 ? -22.384 -6.039 5.484 1.00 84.94 199 GLY A CA 1
ATOM 1551 C C . GLY A 1 199 ? -22.993 -7.260 6.186 1.00 84.94 199 GLY A C 1
ATOM 1552 O O . GLY A 1 199 ? -24.114 -7.179 6.689 1.00 84.94 199 GLY A O 1
ATOM 1553 N N . CYS A 1 200 ? -22.278 -8.389 6.242 1.00 79.44 200 CYS A N 1
ATOM 1554 C CA . CYS A 1 200 ? -22.734 -9.637 6.847 1.00 79.44 200 CYS A CA 1
ATOM 1555 C C . CYS A 1 200 ? -22.031 -9.883 8.188 1.00 79.44 200 CYS A C 1
ATOM 1557 O O . CYS A 1 200 ? -20.809 -9.893 8.252 1.00 79.44 200 CYS A O 1
ATOM 1559 N N . ARG A 1 201 ? -22.806 -10.132 9.255 1.00 64.06 201 ARG A N 1
ATOM 1560 C CA . ARG A 1 201 ? -22.297 -10.353 10.627 1.00 64.06 201 ARG A CA 1
ATOM 1561 C C . ARG A 1 201 ? -21.743 -11.759 10.908 1.00 64.06 201 ARG A C 1
ATOM 1563 O O . ARG A 1 201 ? -21.081 -11.937 11.915 1.00 64.06 201 ARG A O 1
ATOM 1570 N N . ASN A 1 202 ? -22.043 -12.756 10.071 1.00 57.56 202 ASN A N 1
ATOM 1571 C CA . ASN A 1 202 ? -21.783 -14.177 10.356 1.00 57.56 202 ASN A CA 1
ATOM 1572 C C . ASN A 1 202 ? -21.210 -14.901 9.131 1.00 57.56 202 ASN A C 1
ATOM 1574 O O . ASN A 1 202 ? -21.853 -15.804 8.590 1.00 57.56 202 ASN A O 1
ATOM 1578 N N . THR A 1 203 ? -20.029 -14.509 8.656 1.00 54.22 203 THR A N 1
ATOM 1579 C CA . THR A 1 203 ? -19.513 -15.071 7.402 1.00 54.22 203 THR A CA 1
ATOM 1580 C C . THR A 1 203 ? -18.361 -16.041 7.624 1.00 54.22 203 THR A C 1
ATOM 1582 O O . THR A 1 203 ? -17.192 -15.690 7.542 1.00 54.22 203 THR A O 1
ATOM 1585 N N . LEU A 1 204 ? -18.727 -17.302 7.873 1.00 45.75 204 LEU A N 1
ATOM 1586 C CA . LEU A 1 204 ? -17.828 -18.465 7.828 1.00 45.75 204 LEU A CA 1
ATOM 1587 C C . LEU A 1 204 ? -17.705 -19.089 6.422 1.00 45.75 204 LEU A C 1
ATOM 1589 O O . LEU A 1 204 ? -17.108 -20.149 6.274 1.00 45.75 204 LEU A O 1
ATOM 1593 N N . LEU A 1 205 ? -18.252 -18.465 5.377 1.00 44.19 205 LEU A N 1
ATOM 1594 C CA . LEU A 1 205 ? -18.223 -18.999 4.013 1.00 44.19 205 LEU A CA 1
ATOM 1595 C C . LEU A 1 205 ? -18.027 -17.864 3.003 1.00 44.19 205 LEU A C 1
ATOM 1597 O O . LEU A 1 205 ? -18.989 -17.211 2.608 1.00 44.19 205 LEU A O 1
ATOM 1601 N N . PHE A 1 206 ? -16.790 -17.661 2.548 1.00 45.84 206 PHE A N 1
ATOM 1602 C CA . PHE A 1 206 ? -16.516 -16.891 1.336 1.00 45.84 206 PHE A CA 1
ATOM 1603 C C . PHE A 1 206 ? -15.810 -17.767 0.301 1.00 45.84 206 PHE A C 1
ATOM 1605 O O . PHE A 1 206 ? -14.831 -18.447 0.593 1.00 45.84 206 PHE A O 1
ATOM 1612 N N . HIS A 1 207 ? -16.356 -17.762 -0.918 1.00 38.44 207 HIS A N 1
ATOM 1613 C CA . HIS A 1 207 ? -15.887 -18.518 -2.082 1.00 38.44 207 HIS A CA 1
ATOM 1614 C C . HIS A 1 207 ? -15.327 -17.553 -3.142 1.00 38.44 207 HIS A C 1
ATOM 1616 O O . HIS A 1 207 ? -15.834 -17.412 -4.247 1.00 38.44 207 HIS A O 1
ATOM 1622 N N . ARG A 1 208 ? -14.300 -16.822 -2.724 1.00 42.69 208 ARG A N 1
ATOM 1623 C CA . ARG A 1 208 ? -13.186 -16.188 -3.455 1.00 42.69 208 ARG A CA 1
ATOM 1624 C C . ARG A 1 208 ? -12.057 -16.164 -2.416 1.00 42.69 208 ARG A C 1
ATOM 1626 O O . ARG A 1 208 ? -12.396 -16.178 -1.237 1.00 42.69 208 ARG A O 1
ATOM 1633 N N . GLU A 1 209 ? -10.779 -16.215 -2.793 1.00 48.69 209 GLU A N 1
ATOM 1634 C CA . GLU A 1 209 ? -9.633 -16.385 -1.866 1.00 48.69 209 GLU A CA 1
ATOM 1635 C C . GLU A 1 209 ? -9.447 -15.185 -0.893 1.00 48.69 209 GLU A C 1
ATOM 1637 O O . GLU A 1 209 ? -8.429 -14.500 -0.898 1.00 48.69 209 GLU A O 1
ATOM 1642 N N . LEU A 1 210 ? -10.451 -14.894 -0.059 1.00 48.94 210 LEU A N 1
ATOM 1643 C CA . LEU A 1 210 ? -10.346 -14.084 1.141 1.00 48.94 210 LEU A CA 1
ATOM 1644 C C . LEU A 1 210 ? -9.623 -14.943 2.173 1.00 48.94 210 LEU A C 1
ATOM 1646 O O . LEU A 1 210 ? -10.185 -15.908 2.696 1.00 48.94 210 LEU A O 1
ATOM 1650 N N . VAL A 1 211 ? -8.372 -14.603 2.451 1.00 54.16 211 VAL A N 1
ATOM 1651 C CA . VAL A 1 211 ? -7.599 -15.272 3.494 1.00 54.16 211 VAL A CA 1
ATOM 1652 C C . VAL A 1 211 ? -7.761 -14.453 4.764 1.00 54.16 211 VAL A C 1
ATOM 1654 O O . VAL A 1 211 ? -7.108 -13.429 4.925 1.00 54.16 211 VAL A O 1
ATOM 1657 N N . ILE A 1 212 ? -8.660 -14.883 5.648 1.00 44.00 212 ILE A N 1
ATOM 1658 C CA . ILE A 1 212 ? -8.864 -14.224 6.944 1.00 44.00 212 ILE A CA 1
ATOM 1659 C C . ILE A 1 212 ? -7.578 -14.385 7.766 1.00 44.00 212 ILE A C 1
ATOM 1661 O O . ILE A 1 212 ? -7.095 -15.509 7.939 1.00 44.00 212 ILE A O 1
ATOM 1665 N N . SER A 1 213 ? -6.995 -13.263 8.197 1.00 50.09 213 SER A N 1
ATOM 1666 C CA . SER A 1 213 ? -5.706 -13.216 8.904 1.00 50.09 213 SER A CA 1
ATOM 1667 C C . SER A 1 213 ? -5.837 -13.291 10.414 1.00 50.09 213 SER A C 1
ATOM 1669 O O . SER A 1 213 ? -6.764 -12.627 10.927 1.00 50.09 213 SER A O 1
#

InterPro domains:
  IPR004625 Pyridoxine kinase [PTHR10534] (48-201)
  IPR004625 Pyridoxine kinase [TIGR00687] (50-201)
  IPR004625 Pyridoxine kinase [cd01173] (50-199)
  IPR013749 Pyridoxamine kinase/Phosphomethylpyrimidine kinase [PF08543] (129-199)
  IPR029056 Ribokinase-like [G3DSA:3.40.1190.20] (46-206)
  IPR029056 Ribokinase-like [SSF53613] (49-200)

Secondary structure (DSSP, 8-state):
--GGGGG-S---SS--S-----------------------------SSEEEEEEEEEESSS--HHHHHHHHHHHTTEEEEEEEEEEESS-TTSS---EEE--HHHHHHHHHHHHHTT----SEEEE-----HHHHHHHHHHHHHHHHH-TT-EEEE----EETTEESS-GGGHHHIIIIIHHH-SEE---HHHHHHHH--S-----SS-B---

Organism: Ceratopteris richardii (NCBI:txid49495)

Radius of gyration: 19.79 Å; chains: 1; bounding box: 64×43×42 Å

Sequence (213 aa):
MNIRFLLDRPVRRLLAHHCSLVTSRSFFTCRVTSEMAPPLAVVPCFGQGRVLSIQSHTVQGYVGNKAAVFPLQLLGFDVDPINSVQFSNHTGYPVCRGQVLNGDELWSLIEGLEANGLLYYTHLLTGYIGSLSFLNCVLRVVEKLRSVNPDLIYVCDPVMGDEGTFYIPQNLVPVYAEKVLQLASIVTPNQFEAEKLTGCRNTLLFHRELVIS

Foldseek 3Di:
DPCCVLVPDDPPPDPDDDDDDDDDDDDDDDDDDPDDDPLPPPPPQPFPWEEEFEWADEPDDQDGCNVPVVVVVVRRYHYDYDHQWYWPDDPVDPDIDGDGQFLVNVVVVVVVCVVSVNLAGQEYEYADHADPRNLVSVLVNLVVSCVVPVNYAYEYADQQDDPLDGPHDPVCLCCCLPPVVVRHQEYAYALVSVCSSPVDNDDPDDDHRHHHD

pLDDT: mean 80.2, std 24.04, range [28.05, 98.62]